Protein AF-A0A3A8ZEE6-F1 (afdb_monomer)

Structure (mmCIF, N/CA/C/O backbone):
data_AF-A0A3A8ZEE6-F1
#
_entry.id   AF-A0A3A8ZEE6-F1
#
loop_
_atom_site.group_PDB
_atom_site.id
_atom_site.type_symbol
_atom_site.label_atom_id
_atom_site.label_alt_id
_atom_site.label_comp_id
_atom_site.label_asym_id
_atom_site.label_entity_id
_atom_site.label_seq_id
_atom_site.pdbx_PDB_ins_code
_atom_site.Cartn_x
_atom_site.Cartn_y
_atom_site.Cartn_z
_atom_site.occupancy
_atom_site.B_iso_or_equiv
_atom_site.auth_seq_id
_atom_site.auth_comp_id
_atom_site.auth_asym_id
_atom_site.auth_atom_id
_atom_site.pdbx_PDB_model_num
ATOM 1 N N . MET A 1 1 ? 38.136 0.978 -35.886 1.00 65.25 1 MET A N 1
ATOM 2 C CA . MET A 1 1 ? 36.989 0.548 -35.063 1.00 65.25 1 MET A CA 1
ATOM 3 C C . MET A 1 1 ? 35.724 0.873 -35.843 1.00 65.25 1 MET A C 1
ATOM 5 O O . MET A 1 1 ? 35.667 1.961 -36.407 1.00 65.25 1 MET A O 1
ATOM 9 N N . SER A 1 2 ? 34.797 -0.072 -36.015 1.00 91.38 2 SER A N 1
ATOM 10 C CA . SER A 1 2 ? 33.509 0.211 -36.672 1.00 91.38 2 SER A CA 1
ATOM 11 C C . SER A 1 2 ? 32.562 0.897 -35.683 1.00 91.38 2 SER A C 1
ATOM 13 O O . SER A 1 2 ? 32.705 0.693 -34.482 1.00 91.38 2 SER A O 1
ATOM 15 N N . LEU A 1 3 ? 31.576 1.660 -36.175 1.00 93.69 3 LEU A N 1
ATOM 16 C CA . LEU A 1 3 ? 30.544 2.265 -35.313 1.00 93.69 3 LEU A CA 1
ATOM 17 C C . LEU A 1 3 ? 29.792 1.207 -34.497 1.00 93.69 3 LEU A C 1
ATOM 19 O O . LEU A 1 3 ? 29.508 1.424 -33.327 1.00 93.69 3 LEU A O 1
ATOM 23 N N . LYS A 1 4 ? 29.536 0.042 -35.105 1.00 95.00 4 LYS A N 1
ATOM 24 C CA . LYS A 1 4 ? 28.932 -1.108 -34.431 1.00 95.00 4 LYS A CA 1
ATOM 25 C C . LYS A 1 4 ? 29.758 -1.575 -33.231 1.00 95.00 4 LYS A C 1
ATOM 27 O O . LYS A 1 4 ? 29.198 -1.765 -32.161 1.00 95.00 4 LYS A O 1
ATOM 32 N N . GLN A 1 5 ? 31.070 -1.757 -33.405 1.00 95.75 5 GLN A N 1
ATOM 33 C CA . GLN A 1 5 ? 31.929 -2.209 -32.309 1.00 95.75 5 GLN A CA 1
ATOM 34 C C . GLN A 1 5 ? 32.055 -1.134 -31.226 1.00 95.75 5 GLN A C 1
ATOM 36 O O . GLN A 1 5 ? 31.921 -1.453 -30.057 1.00 95.75 5 GLN A O 1
ATOM 41 N N . GLU A 1 6 ? 32.225 0.135 -31.615 1.00 96.00 6 GLU A N 1
ATOM 42 C CA . GLU A 1 6 ? 32.295 1.257 -30.665 1.00 96.00 6 GLU A CA 1
ATOM 43 C C . GLU A 1 6 ? 31.001 1.366 -29.833 1.00 96.00 6 GLU A C 1
ATOM 45 O O . GLU A 1 6 ? 31.069 1.621 -28.638 1.00 96.00 6 GLU A O 1
ATOM 50 N N . CYS A 1 7 ? 29.830 1.105 -30.426 1.00 96.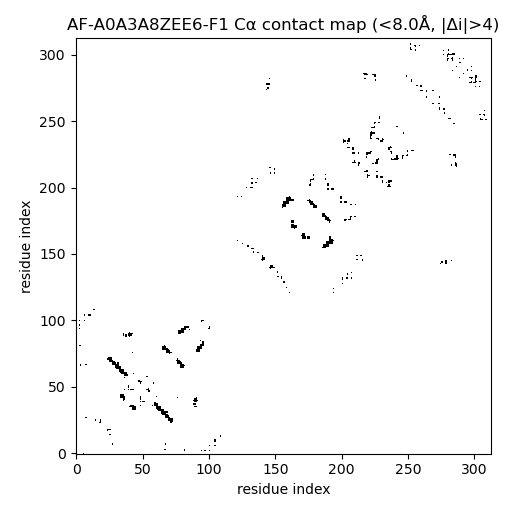56 7 CYS A N 1
ATOM 51 C CA . CYS A 1 7 ? 28.558 1.037 -29.699 1.00 96.56 7 CYS A CA 1
ATOM 52 C C . CYS A 1 7 ? 28.524 -0.097 -28.667 1.00 96.56 7 CYS A C 1
ATOM 54 O O . CYS A 1 7 ? 28.198 0.158 -27.513 1.00 96.56 7 CYS A O 1
ATOM 56 N N . ILE A 1 8 ? 28.904 -1.318 -29.061 1.00 95.75 8 ILE A N 1
ATOM 57 C CA . ILE A 1 8 ? 28.959 -2.474 -28.150 1.00 95.75 8 ILE A CA 1
ATOM 58 C C . ILE A 1 8 ? 29.932 -2.202 -26.997 1.00 95.75 8 ILE A C 1
ATOM 60 O O . ILE A 1 8 ? 29.608 -2.454 -25.840 1.00 95.75 8 ILE A O 1
ATOM 64 N N . ASP A 1 9 ? 31.107 -1.650 -27.305 1.00 95.50 9 ASP A N 1
ATOM 65 C CA . ASP A 1 9 ? 32.127 -1.336 -26.307 1.00 95.50 9 ASP A CA 1
ATOM 66 C C . ASP A 1 9 ? 31.605 -0.309 -25.287 1.00 95.50 9 ASP A C 1
ATOM 68 O O . ASP A 1 9 ? 31.826 -0.471 -24.089 1.00 95.50 9 ASP A O 1
ATOM 72 N N . ILE A 1 10 ? 30.880 0.725 -25.736 1.00 95.25 10 ILE A N 1
ATOM 73 C CA . ILE A 1 10 ? 30.299 1.740 -24.844 1.00 95.25 10 ILE A CA 1
ATOM 74 C C . ILE A 1 10 ? 29.159 1.163 -23.997 1.00 95.25 10 ILE A C 1
ATOM 76 O O . ILE A 1 10 ? 29.140 1.421 -22.795 1.00 95.25 10 ILE A O 1
ATOM 80 N N . ILE A 1 11 ? 28.247 0.375 -24.582 1.00 94.50 11 ILE A N 1
ATOM 81 C CA . ILE A 1 11 ? 27.172 -0.299 -23.833 1.00 94.50 11 ILE A CA 1
ATOM 82 C C . ILE A 1 11 ? 27.786 -1.138 -22.711 1.00 94.50 11 ILE A C 1
ATOM 84 O O . ILE A 1 11 ? 27.463 -0.924 -21.547 1.00 94.50 11 ILE A O 1
ATOM 88 N N . ASN A 1 12 ? 28.758 -1.994 -23.039 1.00 91.81 12 ASN A N 1
ATOM 89 C CA . ASN A 1 12 ? 29.440 -2.827 -22.051 1.00 91.81 12 ASN A CA 1
ATOM 90 C C . ASN A 1 12 ? 30.140 -1.988 -20.974 1.00 91.81 12 ASN A C 1
ATOM 92 O O . ASN A 1 12 ? 30.038 -2.300 -19.793 1.00 91.81 12 ASN A O 1
ATOM 96 N N . LEU A 1 13 ? 30.819 -0.896 -21.341 1.00 92.69 13 LEU A N 1
ATOM 97 C CA . LEU A 1 13 ? 31.452 -0.005 -20.362 1.00 92.69 13 LEU A CA 1
ATOM 98 C C . LEU A 1 13 ? 30.448 0.630 -19.388 1.00 92.69 13 LEU A C 1
ATOM 100 O O . LEU A 1 13 ? 30.810 0.899 -18.244 1.00 92.69 13 LEU A O 1
ATOM 104 N N . ILE A 1 14 ? 29.219 0.891 -19.836 1.00 90.69 14 ILE A N 1
ATOM 105 C CA . ILE A 1 14 ? 28.152 1.459 -19.007 1.00 90.69 14 ILE A CA 1
ATOM 106 C C . ILE A 1 14 ? 27.537 0.387 -18.102 1.00 90.69 14 ILE A C 1
ATOM 108 O O . ILE A 1 14 ? 27.304 0.658 -16.926 1.00 90.69 14 ILE A O 1
ATOM 112 N N . THR A 1 15 ? 27.282 -0.815 -18.623 1.00 88.38 15 THR A N 1
ATOM 113 C CA . THR A 1 15 ? 26.475 -1.831 -17.930 1.00 88.38 15 THR A CA 1
ATOM 114 C C . THR A 1 15 ? 27.286 -2.845 -17.131 1.00 88.38 15 THR A C 1
ATOM 116 O O . THR A 1 15 ? 26.775 -3.375 -16.154 1.00 88.38 15 THR A O 1
ATOM 119 N N . GLU A 1 16 ? 28.545 -3.125 -17.485 1.00 86.88 16 GLU A N 1
ATOM 120 C CA . GLU A 1 16 ? 29.389 -4.077 -16.736 1.00 86.88 16 GLU A CA 1
ATOM 121 C C . GLU A 1 16 ? 29.530 -3.730 -15.244 1.00 86.88 16 GLU A C 1
ATOM 123 O O . GLU A 1 16 ? 29.353 -4.622 -14.420 1.00 86.88 16 GLU A O 1
ATOM 128 N N . PRO A 1 17 ? 29.754 -2.462 -14.839 1.00 84.31 17 PRO A N 1
ATOM 129 C CA . PRO A 1 17 ? 29.801 -2.109 -13.418 1.00 84.31 17 PRO A CA 1
ATOM 130 C C . PRO A 1 17 ? 28.482 -2.338 -12.664 1.00 84.31 17 PRO A C 1
ATOM 132 O O . PRO A 1 17 ? 28.471 -2.286 -11.434 1.00 84.31 17 PRO A O 1
ATOM 135 N N . LEU A 1 18 ? 27.373 -2.520 -13.386 1.00 79.62 18 LEU A N 1
ATOM 136 C CA . LEU A 1 18 ? 26.041 -2.727 -12.824 1.00 79.62 18 LEU A CA 1
ATOM 137 C C . LEU A 1 18 ? 25.700 -4.209 -12.644 1.00 79.62 18 LEU A C 1
ATOM 139 O O . LEU A 1 18 ? 24.747 -4.496 -11.933 1.00 79.62 18 LEU A O 1
ATOM 143 N N . LYS A 1 19 ? 26.467 -5.131 -13.239 1.00 77.81 19 LYS A N 1
ATOM 144 C CA . LYS A 1 19 ? 26.303 -6.577 -13.050 1.00 77.81 19 LYS A CA 1
ATOM 145 C C . LYS A 1 19 ? 26.884 -6.971 -11.693 1.00 77.81 19 LYS A C 1
ATOM 147 O O . LYS A 1 19 ? 28.099 -7.111 -11.554 1.00 77.81 19 LYS A O 1
ATOM 152 N N . LYS A 1 20 ? 26.038 -7.084 -10.672 1.00 64.56 20 LYS A N 1
ATOM 153 C CA . LYS A 1 20 ? 26.434 -7.448 -9.306 1.00 64.56 20 LYS A CA 1
ATOM 154 C C . LYS A 1 20 ? 26.296 -8.945 -9.037 1.00 64.56 20 LYS A C 1
ATOM 156 O O . LYS A 1 20 ? 27.130 -9.461 -8.302 1.00 64.56 20 LYS A O 1
ATOM 161 N N . ASP A 1 21 ? 25.339 -9.627 -9.671 1.00 59.50 21 ASP A N 1
ATOM 162 C CA . ASP A 1 21 ? 25.102 -11.073 -9.525 1.00 59.50 21 ASP A CA 1
ATOM 163 C C . ASP A 1 21 ? 24.701 -11.750 -10.857 1.00 59.50 21 ASP A C 1
ATOM 165 O O . ASP A 1 21 ? 24.387 -11.082 -11.840 1.00 59.50 21 ASP A O 1
ATOM 169 N N . GLU A 1 22 ? 24.672 -13.094 -10.897 1.00 49.88 22 GLU A N 1
ATOM 170 C CA . GLU A 1 22 ? 24.264 -13.906 -12.073 1.00 49.88 22 GLU A CA 1
ATOM 171 C C . GLU A 1 22 ? 22.828 -13.621 -12.573 1.00 49.88 22 GLU A C 1
ATOM 173 O O . GLU A 1 22 ? 22.445 -14.092 -13.644 1.00 49.88 22 GLU A O 1
ATOM 178 N N . TYR A 1 23 ? 22.047 -12.850 -11.811 1.00 49.84 23 TYR A N 1
ATOM 179 C CA . TYR A 1 23 ? 20.667 -12.461 -12.106 1.00 49.84 23 TYR A CA 1
ATOM 180 C C . TYR A 1 23 ? 20.520 -11.019 -12.624 1.00 49.84 23 TYR A C 1
ATOM 182 O O . TYR A 1 23 ? 19.407 -10.625 -12.964 1.00 49.84 23 TYR A O 1
ATOM 190 N N . ASP A 1 24 ? 21.606 -10.238 -12.721 1.00 61.50 24 ASP A N 1
ATOM 191 C CA . ASP A 1 24 ? 21.584 -8.927 -13.386 1.00 61.50 24 ASP A CA 1
ATOM 192 C C . ASP A 1 24 ? 21.712 -9.126 -14.901 1.00 61.50 24 ASP A C 1
ATOM 194 O O . ASP A 1 24 ? 22.803 -9.165 -15.485 1.00 61.50 24 ASP A O 1
ATOM 198 N N . LEU A 1 25 ? 20.562 -9.316 -15.540 1.00 69.50 25 LEU A N 1
ATOM 199 C CA . LEU A 1 25 ? 20.462 -9.733 -16.931 1.00 69.50 25 LEU A CA 1
ATOM 200 C C . LEU A 1 25 ? 20.510 -8.515 -17.867 1.00 69.50 25 LEU A C 1
ATOM 202 O O . LEU A 1 25 ? 19.503 -8.077 -18.402 1.00 69.50 25 LEU A O 1
ATOM 206 N N . TYR A 1 26 ? 21.703 -7.963 -18.093 1.00 84.50 26 TYR A N 1
ATOM 207 C CA . TYR A 1 26 ? 21.936 -7.078 -19.240 1.00 84.50 26 TYR A CA 1
ATOM 208 C C . TYR A 1 26 ? 22.446 -7.897 -20.420 1.00 84.50 26 TYR A C 1
ATOM 210 O O . TYR A 1 26 ? 23.565 -8.425 -20.381 1.00 84.50 26 TYR A O 1
ATOM 218 N N . GLU A 1 27 ? 21.663 -7.961 -21.491 1.00 87.06 27 GLU A N 1
ATOM 219 C CA . GLU A 1 27 ? 22.005 -8.709 -22.692 1.00 87.06 27 GLU A CA 1
ATOM 220 C C . GLU A 1 27 ? 22.167 -7.794 -23.900 1.00 87.06 27 GLU A C 1
ATOM 222 O O . GLU A 1 27 ? 21.414 -6.848 -24.128 1.00 87.06 27 GLU A O 1
ATOM 227 N N . THR A 1 28 ? 23.200 -8.084 -24.690 1.00 91.38 28 THR A N 1
ATOM 228 C CA . THR A 1 28 ? 23.426 -7.447 -25.983 1.00 91.38 28 THR A CA 1
ATOM 229 C C . THR A 1 28 ? 23.496 -8.519 -27.057 1.00 91.38 28 THR A C 1
ATOM 231 O O . THR A 1 28 ? 24.464 -9.275 -27.145 1.00 91.38 28 THR A O 1
ATOM 234 N N . GLU A 1 29 ? 22.489 -8.551 -27.918 1.00 92.00 29 GLU A N 1
ATOM 235 C CA . GLU A 1 29 ? 22.463 -9.404 -29.096 1.00 92.00 29 GLU A CA 1
ATOM 236 C C . GLU A 1 29 ? 22.994 -8.653 -30.318 1.00 92.00 29 GLU A C 1
ATOM 238 O O . GLU A 1 29 ? 22.830 -7.440 -30.469 1.00 92.00 29 GLU A O 1
ATOM 243 N N . THR A 1 30 ? 23.620 -9.380 -31.245 1.00 94.62 30 THR A N 1
ATOM 244 C CA . THR A 1 30 ? 24.135 -8.784 -32.483 1.00 94.62 30 THR A CA 1
ATOM 245 C C . THR A 1 30 ? 23.578 -9.482 -33.711 1.00 94.62 30 THR A C 1
ATOM 247 O O . THR A 1 30 ? 23.496 -10.705 -33.764 1.00 94.62 30 THR A O 1
ATOM 250 N N . ASN A 1 31 ? 23.277 -8.700 -34.751 1.00 93.19 31 ASN A N 1
ATOM 251 C CA . ASN A 1 31 ? 22.706 -9.192 -36.011 1.00 93.19 31 ASN A CA 1
ATOM 252 C C . ASN A 1 31 ? 21.407 -10.004 -35.830 1.00 93.19 31 ASN A C 1
ATOM 254 O O . ASN A 1 31 ? 21.188 -10.968 -36.571 1.00 93.19 31 ASN A O 1
ATOM 258 N N . SER A 1 32 ? 20.574 -9.634 -34.861 1.00 92.19 32 SER A N 1
ATOM 259 C CA . SER A 1 32 ? 19.313 -10.309 -34.564 1.00 92.19 32 SER A CA 1
ATOM 260 C C . SER A 1 32 ? 18.164 -9.790 -35.437 1.00 92.19 32 SER A C 1
ATOM 262 O O . SER A 1 32 ? 18.268 -8.780 -36.146 1.00 92.19 32 SER A O 1
ATOM 264 N N . ILE A 1 33 ? 17.064 -10.540 -35.433 1.00 91.81 33 ILE A N 1
ATOM 265 C CA . ILE A 1 33 ? 15.781 -10.105 -35.983 1.00 91.81 33 ILE A CA 1
ATOM 266 C C . ILE A 1 33 ? 14.909 -9.746 -34.789 1.00 91.81 33 ILE A C 1
ATOM 268 O O . ILE A 1 33 ? 14.796 -10.544 -33.862 1.00 91.81 33 ILE A O 1
ATOM 272 N N . ARG A 1 34 ? 14.325 -8.552 -34.832 1.00 90.50 34 ARG A N 1
ATOM 273 C CA . ARG A 1 34 ? 13.405 -8.053 -33.821 1.00 90.50 34 ARG A CA 1
ATOM 274 C C . ARG A 1 34 ? 12.024 -7.846 -34.396 1.00 90.50 34 ARG A C 1
ATOM 276 O O . ARG A 1 34 ? 11.880 -7.458 -35.556 1.00 90.50 34 ARG A O 1
ATOM 283 N N . ASP A 1 35 ? 11.032 -8.085 -33.567 1.00 89.31 35 ASP A N 1
ATOM 284 C CA . ASP A 1 35 ? 9.633 -7.875 -33.870 1.00 89.31 35 ASP A CA 1
ATOM 285 C C . ASP A 1 35 ? 9.234 -6.527 -33.298 1.00 89.31 35 ASP A C 1
ATOM 287 O O . ASP A 1 35 ? 9.154 -6.369 -32.093 1.00 89.31 35 ASP A O 1
ATOM 291 N N . ILE A 1 36 ? 9.022 -5.534 -34.156 1.00 88.31 36 ILE A N 1
ATOM 292 C CA . ILE A 1 36 ? 8.685 -4.176 -33.727 1.00 88.31 36 ILE A CA 1
ATOM 293 C C . ILE A 1 36 ? 7.213 -3.906 -34.011 1.00 88.31 36 ILE A C 1
ATOM 295 O O . ILE A 1 36 ? 6.745 -4.132 -35.132 1.00 88.31 36 ILE A O 1
ATOM 299 N N . CYS A 1 37 ? 6.487 -3.391 -33.024 1.00 85.62 37 CYS A N 1
ATOM 300 C CA . CYS A 1 37 ? 5.132 -2.889 -33.209 1.00 85.62 37 CYS A CA 1
ATOM 301 C C . CYS A 1 37 ? 5.172 -1.559 -33.980 1.00 85.62 37 CYS A C 1
ATOM 303 O O . CYS A 1 37 ? 5.713 -0.568 -33.499 1.00 85.62 37 CYS A O 1
ATOM 305 N N . GLU A 1 38 ? 4.586 -1.484 -35.179 1.00 84.88 38 GLU A N 1
ATOM 306 C CA . GLU A 1 38 ? 4.608 -0.246 -35.978 1.00 84.88 38 GLU A CA 1
ATOM 307 C C . GLU A 1 38 ? 3.774 0.899 -35.365 1.00 84.88 38 GLU A C 1
ATOM 309 O O . GLU A 1 38 ? 4.007 2.072 -35.681 1.00 84.88 38 GLU A O 1
ATOM 314 N N . LEU A 1 39 ? 2.822 0.586 -34.478 1.00 83.56 39 LEU A N 1
ATOM 315 C CA . LEU A 1 39 ? 2.007 1.591 -33.791 1.00 83.56 39 LEU A CA 1
ATOM 316 C C . LEU A 1 39 ? 2.805 2.307 -32.699 1.00 83.56 39 LEU A C 1
ATOM 318 O O . LEU A 1 39 ? 2.984 3.530 -32.781 1.00 83.56 39 LEU A O 1
ATOM 322 N N . THR A 1 40 ? 3.292 1.545 -31.720 1.00 83.25 40 THR A N 1
ATOM 323 C CA . THR A 1 40 ? 3.975 2.057 -30.521 1.00 83.25 40 THR A CA 1
ATOM 324 C C . THR A 1 40 ? 5.469 2.268 -30.760 1.00 83.25 40 THR A C 1
ATOM 326 O O . THR A 1 40 ? 6.045 3.236 -30.273 1.00 83.25 40 THR A O 1
ATOM 329 N N . GLY A 1 41 ? 6.088 1.442 -31.605 1.00 85.25 41 GLY A N 1
ATOM 330 C CA . GLY A 1 41 ? 7.539 1.358 -31.751 1.00 85.25 41 GLY A CA 1
ATOM 331 C C . GLY A 1 41 ? 8.199 0.437 -30.727 1.00 85.25 41 GLY A C 1
ATOM 332 O O . GLY A 1 41 ? 9.420 0.369 -30.705 1.00 85.25 41 GLY A O 1
ATOM 333 N N . GLU A 1 42 ? 7.433 -0.258 -29.891 1.00 85.50 42 GLU A N 1
ATOM 334 C CA . GLU A 1 42 ? 7.984 -1.208 -28.924 1.00 85.50 42 GLU A CA 1
ATOM 335 C C . GLU A 1 42 ? 8.521 -2.462 -29.613 1.00 85.50 42 GLU A C 1
ATOM 337 O O . GLU A 1 42 ? 8.003 -2.897 -30.649 1.00 85.50 42 GLU A O 1
ATOM 342 N N . ASP A 1 43 ? 9.562 -3.039 -29.021 1.00 86.31 43 ASP A N 1
ATOM 343 C CA . ASP A 1 43 ? 10.077 -4.345 -29.399 1.00 86.31 43 ASP A CA 1
ATOM 344 C C . ASP A 1 43 ? 9.327 -5.431 -28.615 1.00 86.31 43 ASP A C 1
ATOM 346 O O . ASP A 1 43 ? 9.294 -5.455 -27.391 1.00 86.31 43 ASP A O 1
ATOM 350 N N . VAL A 1 44 ? 8.670 -6.305 -29.371 1.00 84.75 44 VAL A N 1
ATOM 351 C CA . VAL A 1 44 ? 7.777 -7.380 -28.923 1.00 84.75 44 VAL A CA 1
ATOM 352 C C . VAL A 1 44 ? 8.351 -8.751 -29.291 1.00 84.75 44 VAL A C 1
ATOM 354 O O . VAL A 1 44 ? 7.625 -9.716 -29.526 1.00 84.75 44 VAL A O 1
ATOM 357 N N . THR A 1 45 ? 9.678 -8.850 -29.425 1.00 84.19 45 THR A N 1
ATOM 358 C CA . THR A 1 45 ? 10.353 -10.110 -29.7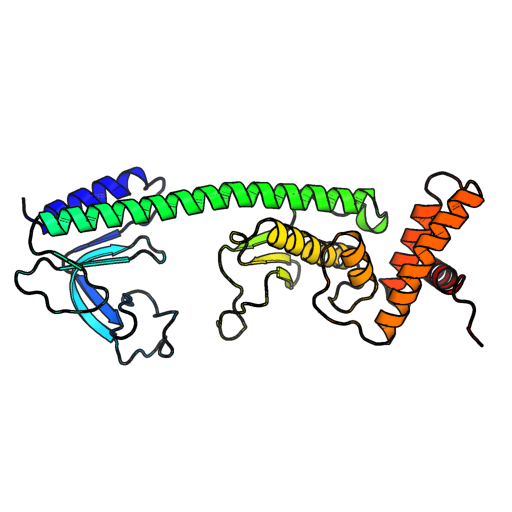88 1.00 84.19 45 THR A CA 1
ATOM 359 C C . THR A 1 45 ? 10.189 -11.175 -28.708 1.00 84.19 45 THR A C 1
ATOM 361 O O . THR A 1 45 ? 10.019 -12.352 -29.025 1.00 84.19 45 THR A O 1
ATOM 364 N N . TYR A 1 46 ? 10.235 -10.761 -27.440 1.00 76.62 46 TYR A N 1
ATOM 365 C CA . TYR A 1 46 ? 10.197 -11.651 -26.275 1.00 76.62 46 TYR A CA 1
ATOM 366 C C . TYR A 1 46 ? 9.034 -11.358 -25.319 1.00 76.62 46 TYR A C 1
ATOM 368 O O . TYR A 1 46 ? 8.996 -11.903 -24.219 1.00 76.62 46 TYR A O 1
ATOM 376 N N . GLY A 1 47 ? 8.088 -10.514 -25.728 1.00 71.12 47 GLY A N 1
ATOM 377 C CA . GLY A 1 47 ? 6.960 -10.097 -24.902 1.00 71.12 47 GLY A CA 1
ATOM 378 C C . GLY A 1 47 ? 5.859 -9.442 -25.725 1.00 71.12 47 GLY A C 1
ATOM 379 O O . GLY A 1 47 ? 5.962 -9.342 -26.948 1.00 71.12 47 GLY A O 1
ATOM 380 N N . ASP A 1 48 ? 4.812 -8.997 -25.039 1.00 68.62 48 ASP A N 1
ATOM 381 C CA . ASP A 1 48 ? 3.644 -8.374 -25.654 1.00 68.62 48 ASP A CA 1
ATOM 382 C C . ASP A 1 48 ? 3.716 -6.844 -25.587 1.00 68.62 48 ASP A C 1
ATOM 384 O O . ASP A 1 48 ? 4.390 -6.257 -24.743 1.00 68.62 48 ASP A O 1
ATOM 388 N N . CYS A 1 49 ? 2.987 -6.177 -26.481 1.00 69.50 49 CYS A N 1
ATOM 389 C CA . CYS A 1 49 ? 2.867 -4.721 -26.478 1.00 69.50 49 CYS A CA 1
ATOM 390 C C . CYS A 1 49 ? 1.820 -4.305 -25.434 1.00 69.50 49 CYS A C 1
ATOM 392 O O . CYS A 1 49 ? 0.629 -4.245 -25.750 1.00 69.50 49 CYS A O 1
ATOM 394 N N . PHE A 1 50 ? 2.246 -4.072 -24.189 1.00 61.00 50 PHE A N 1
ATOM 395 C CA . PHE A 1 50 ? 1.352 -3.893 -23.033 1.00 61.00 50 PHE A CA 1
ATOM 396 C C . PHE A 1 50 ? 0.378 -2.714 -23.163 1.00 61.00 50 PHE A C 1
ATOM 398 O O . PHE A 1 50 ? -0.722 -2.768 -22.614 1.00 61.00 50 PHE A O 1
ATOM 405 N N . GLU A 1 51 ? 0.739 -1.675 -23.919 1.00 61.41 51 GLU A N 1
ATOM 406 C CA . GLU A 1 51 ? -0.125 -0.512 -24.163 1.00 61.41 51 GLU A CA 1
ATOM 407 C C . GLU A 1 51 ? -0.952 -0.614 -25.459 1.00 61.41 51 GLU A C 1
ATOM 409 O O . GLU A 1 51 ? -1.709 0.298 -25.800 1.00 61.41 51 GLU A O 1
ATOM 414 N N . CYS A 1 52 ? -0.833 -1.713 -26.208 1.00 67.81 52 CYS A N 1
ATOM 415 C CA . CYS A 1 52 ? -1.519 -1.887 -27.482 1.00 67.81 52 CYS A CA 1
ATOM 416 C C . CYS A 1 52 ? -2.756 -2.777 -27.351 1.00 67.81 52 CYS A C 1
ATOM 418 O O . CYS A 1 52 ? -2.691 -3.909 -26.879 1.00 67.81 52 CYS A O 1
ATOM 420 N N . GLU A 1 53 ? -3.877 -2.303 -27.900 1.00 68.81 53 GLU A N 1
ATOM 421 C CA . GLU A 1 53 ? -5.156 -3.029 -27.941 1.00 68.81 53 GLU A CA 1
ATOM 422 C C . GLU A 1 53 ? -5.090 -4.395 -28.660 1.00 68.81 53 GLU A C 1
ATOM 424 O O . GLU A 1 53 ? -6.014 -5.196 -28.538 1.00 68.81 53 GLU A O 1
ATOM 429 N N . TYR A 1 54 ? -4.004 -4.675 -29.392 1.00 68.12 54 TYR A N 1
ATOM 430 C CA . TYR A 1 54 ? -3.807 -5.909 -30.156 1.00 68.12 54 TYR A CA 1
ATOM 431 C C . TYR A 1 54 ? -2.882 -6.944 -29.486 1.00 68.12 54 TYR A C 1
ATOM 433 O O . TYR A 1 54 ? -2.640 -7.975 -30.109 1.00 68.12 54 TYR A O 1
ATOM 441 N N . TYR A 1 55 ? -2.386 -6.679 -28.268 1.00 62.38 55 TYR A N 1
ATOM 442 C CA . TYR A 1 55 ? -1.652 -7.567 -27.340 1.00 62.38 55 TYR A CA 1
ATOM 443 C C . TYR A 1 55 ? -1.068 -8.862 -27.962 1.00 62.38 55 TYR A C 1
ATOM 445 O O . TYR A 1 55 ? 0.005 -8.815 -28.561 1.00 62.38 55 TYR A O 1
ATOM 453 N N . GLU A 1 56 ? -1.801 -9.983 -27.916 1.00 58.84 56 GLU A N 1
ATOM 454 C CA . GLU A 1 56 ? -1.354 -11.312 -28.382 1.00 58.84 56 GLU A CA 1
ATOM 455 C C . GLU A 1 56 ? -1.335 -11.492 -29.914 1.00 58.84 56 GLU A C 1
ATOM 457 O O . GLU A 1 56 ? -0.679 -12.397 -30.438 1.00 58.84 56 GLU A O 1
ATOM 462 N N . HIS A 1 57 ? -2.104 -10.703 -30.668 1.00 66.19 57 HIS A N 1
ATOM 463 C CA . HIS A 1 57 ? -2.323 -10.868 -32.114 1.00 66.19 57 HIS A CA 1
ATOM 464 C C . HIS A 1 57 ? -2.078 -9.556 -32.862 1.00 66.19 57 HIS A C 1
ATOM 466 O O . HIS A 1 57 ? -2.887 -9.148 -33.695 1.00 66.19 57 HIS A O 1
ATOM 472 N N . CYS A 1 58 ? -0.956 -8.891 -32.570 1.00 67.81 58 CYS A N 1
ATOM 473 C CA . CYS A 1 58 ? -0.622 -7.601 -33.166 1.00 67.81 58 CYS A CA 1
ATOM 474 C C . CYS A 1 58 ? -0.472 -7.696 -34.699 1.00 67.81 58 CYS A C 1
ATOM 476 O O . CYS A 1 58 ? 0.539 -8.217 -35.187 1.00 67.81 58 CYS A O 1
ATOM 478 N N . PRO A 1 59 ? -1.415 -7.147 -35.499 1.00 76.25 59 PRO A N 1
ATOM 479 C CA . PRO A 1 59 ? -1.301 -7.169 -36.958 1.00 76.25 59 PRO A CA 1
ATOM 480 C C . PRO A 1 59 ? -0.259 -6.160 -37.470 1.00 76.25 59 PRO A C 1
ATOM 482 O O . PRO A 1 59 ? 0.089 -6.175 -38.648 1.00 76.25 59 PRO A O 1
ATOM 485 N N . TYR A 1 60 ? 0.240 -5.291 -36.586 1.00 81.62 60 TYR A N 1
ATOM 486 C CA . TYR A 1 60 ? 1.236 -4.253 -36.857 1.00 81.62 60 TYR A CA 1
ATOM 487 C C . TYR A 1 60 ? 2.664 -4.691 -36.514 1.00 81.62 60 TYR A C 1
ATOM 489 O O . TYR A 1 60 ? 3.572 -3.862 -36.462 1.00 81.62 60 TYR A O 1
ATOM 497 N N . LYS A 1 61 ? 2.874 -5.982 -36.244 1.00 84.50 61 LYS A N 1
ATOM 498 C CA . LYS A 1 61 ? 4.192 -6.546 -35.969 1.00 84.50 61 LYS A CA 1
ATOM 499 C C . LYS A 1 61 ? 5.028 -6.607 -37.244 1.00 84.50 61 LYS A C 1
ATOM 501 O O . LYS A 1 61 ? 4.616 -7.170 -38.259 1.00 84.50 61 LYS A O 1
ATOM 506 N N . LYS A 1 62 ? 6.250 -6.084 -37.165 1.00 87.50 62 LYS A N 1
ATOM 507 C CA . LYS A 1 62 ? 7.206 -6.069 -38.269 1.00 87.50 62 LYS A CA 1
ATOM 508 C C . LYS A 1 62 ? 8.536 -6.671 -37.867 1.00 87.50 62 LYS A C 1
ATOM 510 O O . LYS A 1 62 ? 9.181 -6.208 -36.935 1.00 87.50 62 LYS A O 1
ATOM 515 N N . HIS A 1 63 ? 8.986 -7.634 -38.660 1.00 89.88 63 HIS A N 1
ATOM 516 C CA . HIS A 1 63 ? 10.311 -8.223 -38.531 1.00 89.88 63 HIS A CA 1
ATOM 517 C C . HIS A 1 63 ? 11.371 -7.261 -39.080 1.00 89.88 63 HIS A C 1
ATOM 519 O O . HIS A 1 63 ? 11.432 -6.993 -40.284 1.00 89.88 63 HIS A O 1
ATOM 525 N N . VAL A 1 64 ? 12.220 -6.741 -38.202 1.00 89.88 64 VAL A N 1
ATOM 526 C CA . VAL A 1 64 ? 13.300 -5.812 -38.529 1.00 89.88 64 VAL A CA 1
ATOM 527 C C . VAL A 1 64 ? 14.632 -6.455 -38.180 1.00 89.88 64 VAL A C 1
ATOM 529 O O . VAL A 1 64 ? 14.859 -6.896 -37.060 1.00 89.88 64 VAL A O 1
ATOM 532 N N . LYS A 1 65 ? 15.554 -6.488 -39.143 1.00 91.75 65 LYS A N 1
ATOM 533 C CA . LYS A 1 65 ? 16.937 -6.870 -38.860 1.00 91.75 65 LYS A CA 1
ATOM 534 C C . LYS A 1 65 ? 17.653 -5.707 -38.180 1.00 91.75 65 LYS A C 1
ATOM 536 O O . LYS A 1 65 ? 17.709 -4.616 -38.751 1.00 91.75 65 LYS A O 1
ATOM 541 N N . VAL A 1 66 ? 18.234 -5.966 -37.015 1.00 93.06 66 VAL A N 1
ATOM 542 C CA . VAL A 1 66 ? 18.986 -4.982 -36.231 1.00 93.06 66 VAL A CA 1
ATOM 543 C C . VAL A 1 66 ? 20.439 -5.419 -36.095 1.00 93.06 66 VAL A C 1
ATOM 545 O O . VAL A 1 66 ? 20.767 -6.606 -36.120 1.00 93.06 66 VAL A O 1
ATOM 548 N N . ASP A 1 67 ? 21.349 -4.454 -36.018 1.00 95.19 67 ASP A N 1
ATOM 549 C CA . ASP A 1 67 ? 22.779 -4.742 -35.939 1.00 95.19 67 ASP A CA 1
ATOM 550 C C . ASP A 1 67 ? 23.221 -5.035 -34.507 1.00 95.19 67 ASP A C 1
ATOM 552 O O . ASP A 1 67 ? 24.076 -5.907 -34.306 1.00 95.19 67 ASP A O 1
ATOM 556 N N . VAL A 1 68 ? 22.649 -4.303 -33.551 1.00 95.94 68 VAL A N 1
ATOM 557 C CA . VAL A 1 68 ? 22.844 -4.444 -32.105 1.00 95.94 68 VAL A CA 1
ATOM 558 C C . VAL A 1 68 ? 21.487 -4.248 -31.443 1.00 95.94 68 VAL A C 1
ATOM 560 O O . VAL A 1 68 ? 20.772 -3.309 -31.787 1.00 95.94 68 VAL A O 1
ATOM 563 N N . SER A 1 69 ? 21.143 -5.121 -30.509 1.00 93.94 69 SER A N 1
ATOM 564 C CA . SER A 1 69 ? 19.971 -4.986 -29.655 1.00 93.94 69 SER A CA 1
ATOM 565 C C . SER A 1 69 ? 20.405 -5.153 -28.211 1.00 93.94 69 SER A C 1
ATOM 567 O O . SER A 1 69 ? 21.200 -6.040 -27.917 1.00 93.94 69 SER A O 1
ATOM 569 N N . PHE A 1 70 ? 19.907 -4.286 -27.346 1.00 92.50 70 PHE A N 1
ATOM 570 C CA . PHE A 1 70 ? 20.163 -4.287 -25.920 1.00 92.50 70 PHE A CA 1
ATOM 571 C C . PHE A 1 70 ? 18.844 -4.451 -25.166 1.00 92.50 70 PHE A C 1
ATOM 573 O O . PHE A 1 70 ? 17.850 -3.820 -25.535 1.00 92.50 70 PHE A O 1
ATOM 580 N N . TRP A 1 71 ? 18.867 -5.253 -24.105 1.00 87.06 71 TRP A N 1
ATOM 581 C CA . TRP A 1 71 ? 17.752 -5.437 -23.183 1.00 87.06 71 TRP A CA 1
ATOM 582 C C . TRP A 1 71 ? 18.269 -5.712 -21.769 1.00 87.06 71 TRP A C 1
ATOM 584 O O . TRP A 1 71 ? 19.270 -6.406 -21.594 1.00 87.06 71 TRP A O 1
ATOM 594 N N . ASP A 1 72 ? 17.583 -5.170 -20.770 1.00 81.19 72 ASP A N 1
ATOM 595 C CA . ASP A 1 72 ? 17.849 -5.356 -19.342 1.00 81.19 72 ASP A CA 1
ATOM 596 C C . ASP A 1 72 ? 16.895 -6.355 -18.655 1.00 81.19 72 ASP A C 1
ATOM 598 O O . ASP A 1 72 ? 16.827 -6.398 -17.429 1.00 81.19 72 ASP A O 1
ATOM 602 N N . TYR A 1 73 ? 16.126 -7.125 -19.434 1.00 75.38 73 TYR A N 1
ATOM 603 C CA . TYR A 1 73 ? 15.084 -8.041 -18.949 1.00 75.38 73 TYR A CA 1
ATOM 604 C C . TYR A 1 73 ? 13.919 -7.350 -18.215 1.00 75.38 73 TYR A C 1
ATOM 606 O O . TYR A 1 73 ? 13.082 -8.025 -17.615 1.00 75.38 73 TYR A O 1
ATOM 614 N N . SER A 1 74 ? 13.821 -6.022 -18.329 1.00 71.75 74 SER A N 1
ATOM 615 C CA . SER A 1 74 ? 12.691 -5.205 -17.893 1.00 71.75 74 SER A CA 1
ATOM 616 C C . SER A 1 74 ? 12.127 -4.411 -19.087 1.00 71.75 74 SER A C 1
ATOM 618 O O . SER A 1 74 ? 12.103 -4.917 -20.215 1.00 71.75 74 SER A O 1
ATOM 620 N N . ASP A 1 75 ? 11.675 -3.181 -18.861 1.00 72.69 75 ASP A N 1
ATOM 621 C CA . ASP A 1 75 ? 11.086 -2.294 -19.861 1.00 72.69 75 ASP A CA 1
ATOM 622 C C . ASP A 1 75 ? 12.137 -1.524 -20.684 1.00 72.69 75 ASP A C 1
ATOM 624 O O . ASP A 1 75 ? 11.795 -0.818 -21.639 1.00 72.69 75 ASP A O 1
ATOM 628 N N . PHE A 1 76 ? 13.434 -1.634 -20.360 1.00 82.00 76 PHE A N 1
ATOM 629 C CA . PHE A 1 76 ? 14.468 -0.854 -21.035 1.00 82.00 76 PHE A CA 1
ATOM 630 C C . PHE A 1 76 ? 15.132 -1.624 -22.186 1.00 82.00 76 PHE A C 1
ATOM 632 O O . PHE A 1 76 ? 16.064 -2.416 -22.026 1.00 82.00 76 PHE A O 1
ATOM 639 N N . GLN A 1 77 ? 14.666 -1.329 -23.402 1.00 87.62 77 GLN A N 1
ATOM 640 C CA . GLN A 1 77 ? 15.150 -1.939 -24.641 1.00 87.62 77 GLN A CA 1
ATOM 641 C C . GLN A 1 77 ? 15.655 -0.901 -25.642 1.00 87.62 77 GLN A C 1
ATOM 643 O O . GLN A 1 77 ? 15.146 0.224 -25.745 1.00 87.62 77 GLN A O 1
ATOM 648 N N . ARG A 1 78 ? 16.673 -1.287 -26.418 1.00 91.94 78 ARG A N 1
ATOM 649 C CA . ARG A 1 78 ? 17.231 -0.460 -27.492 1.00 91.94 78 ARG A CA 1
ATOM 650 C C . ARG A 1 78 ? 17.664 -1.284 -28.688 1.00 91.94 78 ARG A C 1
ATOM 652 O O . ARG A 1 78 ? 18.389 -2.264 -28.564 1.00 91.94 78 ARG A O 1
ATOM 659 N N . ASN A 1 79 ? 17.288 -0.818 -29.873 1.00 93.75 79 ASN A N 1
ATOM 660 C CA . ASN A 1 79 ? 17.586 -1.483 -31.133 1.00 93.75 79 ASN A CA 1
ATOM 661 C C . ASN A 1 79 ? 18.301 -0.541 -32.095 1.00 93.75 79 ASN A C 1
ATOM 663 O O . ASN A 1 79 ? 17.783 0.521 -32.434 1.00 93.75 79 ASN A O 1
ATOM 667 N N . TYR A 1 80 ? 19.476 -0.947 -32.573 1.00 94.94 80 TYR A N 1
ATOM 668 C CA . TYR A 1 80 ? 20.374 -0.108 -33.359 1.00 94.94 80 TYR A CA 1
ATOM 669 C C . TYR A 1 80 ? 20.614 -0.664 -34.762 1.00 94.94 80 TYR A C 1
ATOM 671 O O . TYR A 1 80 ? 20.843 -1.862 -34.953 1.00 94.94 80 TYR A O 1
ATOM 679 N N . VAL A 1 81 ? 20.639 0.230 -35.753 1.00 94.50 81 VAL A N 1
ATOM 680 C CA . VAL A 1 81 ? 21.015 -0.080 -37.142 1.00 94.50 81 VAL A CA 1
ATOM 681 C C . VAL A 1 81 ? 22.058 0.922 -37.639 1.00 94.50 81 VAL A C 1
ATOM 683 O O . VAL A 1 81 ? 21.838 2.132 -37.617 1.00 94.50 81 VAL A O 1
ATOM 686 N N . PHE A 1 82 ? 23.182 0.426 -38.155 1.00 92.75 82 PHE A N 1
ATOM 687 C CA . PHE A 1 82 ? 24.306 1.228 -38.640 1.00 92.75 82 PHE A CA 1
ATOM 688 C C . PHE A 1 82 ? 24.311 1.307 -40.175 1.00 92.75 82 PHE A C 1
ATOM 690 O O . PHE A 1 82 ? 25.124 0.667 -40.847 1.00 92.75 82 PHE A O 1
ATOM 697 N N . ALA A 1 83 ? 23.403 2.097 -40.764 1.00 82.50 83 ALA A N 1
ATOM 698 C CA . ALA A 1 83 ? 23.177 2.118 -42.215 1.00 82.50 83 ALA A CA 1
ATOM 699 C C . ALA A 1 83 ? 23.191 3.524 -42.833 1.00 82.50 83 ALA A C 1
ATOM 701 O O . ALA A 1 83 ? 22.448 4.402 -42.433 1.00 82.50 83 ALA A O 1
ATOM 702 N N . LYS A 1 84 ? 23.924 3.730 -43.939 1.00 70.62 84 LYS A N 1
ATOM 703 C CA . LYS A 1 84 ? 24.043 5.049 -44.611 1.00 70.62 84 LYS A CA 1
ATOM 704 C C . LYS A 1 84 ? 22.717 5.693 -45.060 1.00 70.62 84 LYS A C 1
ATOM 706 O O . LYS A 1 84 ? 22.699 6.897 -45.310 1.00 70.62 84 LYS A O 1
ATOM 711 N N . LYS A 1 85 ? 21.642 4.916 -45.215 1.00 72.62 85 LYS A N 1
ATOM 712 C CA . LYS A 1 85 ? 20.285 5.405 -45.495 1.00 72.62 85 LYS A CA 1
ATOM 713 C C . LYS A 1 85 ? 19.327 4.772 -44.480 1.00 72.62 85 LYS A C 1
ATOM 715 O O . LYS A 1 85 ? 19.133 3.560 -44.561 1.00 72.62 85 LYS A O 1
ATOM 720 N N . PRO A 1 86 ? 18.750 5.545 -43.549 1.00 65.75 86 PRO A N 1
ATOM 721 C CA . PRO A 1 86 ? 17.808 5.000 -42.585 1.00 65.75 86 PRO A CA 1
ATOM 722 C C . PRO A 1 86 ? 16.491 4.639 -43.284 1.00 65.75 86 PRO A C 1
ATOM 724 O O . PRO A 1 86 ? 15.943 5.440 -44.042 1.00 65.75 86 PRO A O 1
ATOM 727 N N . SER A 1 87 ? 15.971 3.441 -43.031 1.00 65.75 87 SER A N 1
ATOM 728 C CA . SER A 1 87 ? 14.526 3.200 -43.111 1.00 65.75 87 SER A CA 1
ATOM 729 C C . SER A 1 87 ? 13.915 3.792 -41.846 1.00 65.75 87 SER A C 1
ATOM 731 O O . SER A 1 87 ? 14.455 3.546 -40.788 1.00 65.75 87 SER A O 1
ATOM 733 N N . VAL A 1 88 ? 12.845 4.579 -41.883 1.00 69.38 88 VAL A N 1
ATOM 734 C CA . VAL A 1 88 ? 12.298 5.143 -40.634 1.00 69.38 88 VAL A CA 1
ATOM 735 C C . VAL A 1 88 ? 11.313 4.143 -40.035 1.00 69.38 88 VAL A C 1
ATOM 737 O O . VAL A 1 88 ? 10.136 4.158 -40.377 1.00 69.38 88 VAL A O 1
ATOM 740 N N . ASN A 1 89 ? 11.808 3.247 -39.183 1.00 77.81 89 ASN A N 1
ATOM 741 C CA . ASN A 1 89 ? 10.966 2.430 -38.311 1.00 77.81 89 ASN A CA 1
ATOM 742 C C . ASN A 1 89 ? 10.977 3.058 -36.911 1.00 77.81 89 ASN A C 1
ATOM 744 O O . ASN A 1 89 ? 12.050 3.390 -36.405 1.00 77.81 89 ASN A O 1
ATOM 748 N N . LYS A 1 90 ? 9.800 3.228 -36.293 1.00 82.31 90 LYS A N 1
ATOM 749 C CA . LYS A 1 90 ? 9.708 3.580 -34.866 1.00 82.31 90 LYS A CA 1
ATOM 750 C C . LYS A 1 90 ? 10.414 2.501 -34.031 1.00 82.31 90 LYS A C 1
ATOM 752 O O . LYS A 1 90 ? 10.485 1.362 -34.479 1.00 82.31 90 LYS A O 1
ATOM 757 N N . GLY A 1 91 ? 10.973 2.867 -32.879 1.00 83.69 91 GLY A N 1
ATOM 758 C CA . GLY A 1 91 ? 11.689 1.923 -32.006 1.00 83.69 91 GLY A CA 1
ATOM 759 C C . GLY A 1 91 ? 13.112 1.557 -32.426 1.00 83.69 91 GLY A C 1
ATOM 760 O O . GLY A 1 91 ? 13.815 0.886 -31.675 1.00 83.69 91 GLY A O 1
ATOM 761 N N . ILE A 1 92 ? 13.559 1.981 -33.615 1.00 90.25 92 ILE A N 1
ATOM 762 C CA . ILE A 1 92 ? 14.901 1.684 -34.127 1.00 90.25 92 ILE A CA 1
ATOM 763 C C . ILE A 1 92 ? 15.743 2.959 -34.201 1.00 90.25 92 ILE A C 1
ATOM 765 O O . ILE A 1 92 ? 15.383 3.941 -34.855 1.00 90.25 92 ILE A O 1
ATOM 769 N N . HIS A 1 93 ? 16.922 2.906 -33.594 1.00 91.81 93 HIS A N 1
ATOM 770 C CA . HIS A 1 93 ? 17.906 3.977 -33.568 1.00 91.81 93 HIS A CA 1
ATOM 771 C C . HIS A 1 93 ? 18.898 3.799 -34.727 1.00 91.81 93 HIS A C 1
ATOM 773 O O . HIS A 1 93 ? 19.733 2.890 -34.744 1.00 91.81 93 HIS A O 1
ATOM 779 N N . TYR A 1 94 ? 18.810 4.674 -35.730 1.00 92.50 94 TYR A N 1
ATOM 780 C CA . TYR A 1 94 ? 19.682 4.632 -36.907 1.00 92.50 94 TYR A CA 1
ATOM 781 C C . TYR A 1 94 ? 20.932 5.496 -36.713 1.00 92.50 94 TYR A C 1
ATOM 783 O O . TYR A 1 94 ? 20.841 6.721 -36.606 1.00 92.50 94 TYR A O 1
ATOM 791 N N . ILE A 1 95 ? 22.107 4.864 -36.725 1.00 93.19 95 ILE A N 1
ATOM 792 C CA . ILE A 1 95 ? 23.394 5.502 -36.425 1.00 93.19 95 ILE A CA 1
ATOM 793 C C . ILE A 1 95 ? 24.31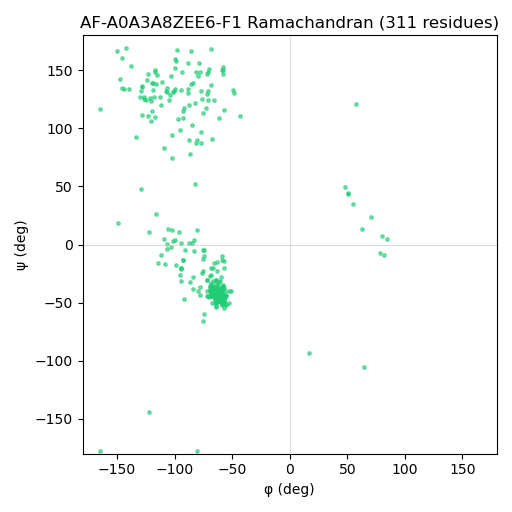0 5.464 -37.652 1.00 93.19 95 ILE A C 1
ATOM 795 O O . ILE A 1 95 ? 24.859 4.429 -38.025 1.00 93.19 95 ILE A O 1
ATOM 799 N N . ASN A 1 96 ? 24.546 6.624 -38.265 1.00 92.62 96 ASN A N 1
ATOM 800 C CA . ASN A 1 96 ? 25.256 6.707 -39.550 1.00 92.62 96 ASN A CA 1
ATOM 801 C C . ASN A 1 96 ? 26.661 7.289 -39.410 1.00 92.62 96 ASN A C 1
ATOM 803 O O . ASN A 1 96 ? 27.483 7.188 -40.323 1.00 92.62 96 ASN A O 1
ATOM 807 N N . ASN A 1 97 ? 26.929 7.950 -38.289 1.00 93.00 97 ASN A N 1
ATOM 808 C CA . ASN A 1 97 ? 28.203 8.576 -37.997 1.00 93.00 97 ASN A CA 1
ATOM 809 C C . ASN A 1 97 ? 28.471 8.587 -36.490 1.00 93.00 97 ASN A C 1
ATOM 811 O O . ASN A 1 97 ? 27.585 8.366 -35.668 1.00 93.00 97 ASN A O 1
ATOM 815 N N . ARG A 1 98 ? 29.721 8.888 -36.141 1.00 94.44 98 ARG A N 1
ATOM 816 C CA . ARG A 1 98 ? 30.190 8.883 -34.757 1.00 94.44 98 ARG A CA 1
ATOM 817 C C . ARG A 1 98 ? 29.508 9.931 -33.878 1.00 94.44 98 ARG A C 1
ATOM 819 O O . ARG A 1 98 ? 29.348 9.692 -32.693 1.00 94.44 98 ARG A O 1
ATOM 826 N N . LYS A 1 99 ? 29.096 11.073 -34.436 1.00 94.94 99 LYS A N 1
ATOM 827 C CA . LYS A 1 99 ? 28.390 12.103 -33.663 1.00 94.94 99 LYS A CA 1
ATOM 828 C C . LYS A 1 99 ? 27.045 11.566 -33.166 1.00 94.94 99 LYS A C 1
ATOM 830 O O . LYS A 1 99 ? 26.789 11.623 -31.977 1.00 94.94 99 LYS A O 1
ATOM 835 N N . GLN A 1 100 ? 26.260 10.959 -34.059 1.00 94.38 100 GLN A N 1
ATOM 836 C CA . GLN A 1 100 ? 24.992 10.318 -33.694 1.00 94.38 100 GLN A CA 1
ATOM 837 C C . GLN A 1 100 ? 25.184 9.202 -32.665 1.00 94.38 100 GLN A C 1
ATOM 839 O O . GLN A 1 100 ? 24.387 9.097 -31.745 1.00 94.38 100 GLN A O 1
ATOM 844 N N . LEU A 1 101 ? 26.251 8.404 -32.803 1.00 95.62 101 LEU A N 1
ATOM 845 C CA . LEU A 1 101 ? 26.580 7.378 -31.815 1.00 95.62 101 LEU A CA 1
ATOM 846 C C . LEU A 1 101 ? 26.811 7.991 -30.429 1.00 95.62 101 LEU A C 1
ATOM 848 O O . LEU A 1 101 ? 26.253 7.511 -29.456 1.00 95.62 101 LEU A O 1
ATOM 852 N N . MET A 1 102 ? 27.622 9.045 -30.336 1.00 96.62 102 MET A N 1
ATOM 853 C CA . MET A 1 102 ? 27.942 9.666 -29.048 1.00 96.62 102 MET A CA 1
ATOM 854 C C . MET A 1 102 ? 26.728 10.350 -28.415 1.00 96.62 102 MET A C 1
ATOM 856 O O . MET A 1 102 ? 26.538 10.229 -27.208 1.00 96.62 102 MET A O 1
ATOM 860 N N . ASP A 1 103 ? 25.899 11.020 -29.219 1.00 96.19 103 ASP A N 1
ATOM 861 C CA . ASP A 1 103 ? 24.658 11.642 -28.748 1.00 96.19 103 ASP A CA 1
ATOM 862 C C . ASP A 1 103 ? 23.694 10.572 -28.187 1.00 96.19 103 ASP A C 1
ATOM 864 O O . ASP A 1 103 ? 23.180 10.718 -27.079 1.00 96.19 103 ASP A O 1
ATOM 868 N N . GLU A 1 104 ? 23.519 9.456 -28.904 1.00 95.38 104 GLU A N 1
ATOM 869 C CA . GLU A 1 104 ? 22.687 8.323 -28.476 1.00 95.38 104 GLU A CA 1
ATOM 870 C C . GLU A 1 104 ? 23.237 7.640 -27.219 1.00 95.38 104 GLU A C 1
ATOM 872 O O . GLU A 1 104 ? 22.500 7.426 -26.266 1.00 95.38 104 GLU A O 1
ATOM 877 N N . MET A 1 105 ? 24.536 7.336 -27.169 1.00 95.69 105 MET A N 1
ATOM 878 C CA . MET A 1 105 ? 25.143 6.685 -26.003 1.00 95.69 105 MET A CA 1
ATOM 879 C C . MET A 1 105 ? 25.131 7.583 -24.761 1.00 95.69 105 MET A C 1
ATOM 881 O O . MET A 1 105 ? 25.007 7.088 -23.642 1.00 95.69 105 MET A O 1
ATOM 885 N N . SER A 1 106 ? 25.224 8.904 -24.938 1.00 94.75 106 SER A N 1
ATOM 886 C CA . SER A 1 106 ? 25.046 9.866 -23.848 1.00 94.75 106 SER A CA 1
ATOM 887 C C . SER A 1 106 ? 23.627 9.806 -23.277 1.00 94.75 106 SER A C 1
ATOM 889 O O . SER A 1 106 ? 23.459 9.867 -22.060 1.00 94.75 106 SER A O 1
ATOM 891 N N . GLN A 1 107 ? 22.614 9.695 -24.138 1.00 94.12 107 GLN A N 1
ATOM 892 C CA . GLN A 1 107 ? 21.221 9.565 -23.718 1.00 94.12 107 GLN A CA 1
ATOM 893 C C . GLN A 1 107 ? 20.949 8.193 -23.080 1.00 94.12 107 GLN A C 1
ATOM 895 O O . GLN A 1 107 ? 20.389 8.138 -21.990 1.00 94.12 107 GLN A O 1
ATOM 900 N N . PHE A 1 108 ? 21.440 7.109 -23.687 1.00 92.88 108 PHE A N 1
ATOM 901 C CA . PHE A 1 108 ? 21.389 5.751 -23.137 1.00 92.88 108 PHE A CA 1
ATOM 902 C C . PHE A 1 108 ? 21.962 5.689 -21.718 1.00 92.88 108 PHE A C 1
ATOM 904 O O . PHE A 1 108 ? 21.303 5.210 -20.800 1.00 92.88 108 PHE A O 1
ATOM 911 N N . LYS A 1 109 ? 23.170 6.239 -21.519 1.00 92.44 109 LYS A N 1
ATOM 912 C CA . LYS A 1 109 ? 23.808 6.301 -20.200 1.00 92.44 109 LYS A CA 1
ATOM 913 C C . LYS A 1 109 ? 22.921 7.021 -19.186 1.00 92.44 109 LYS A C 1
ATOM 915 O O . LYS A 1 109 ? 22.747 6.534 -18.075 1.00 92.44 109 LYS A O 1
ATOM 920 N N . LYS A 1 110 ? 22.388 8.182 -19.572 1.00 91.75 110 LYS A N 1
ATOM 921 C CA . LYS A 1 110 ? 21.537 8.994 -18.704 1.00 91.75 110 LYS A CA 1
ATOM 922 C C . LYS A 1 110 ? 20.289 8.225 -18.265 1.00 91.75 110 LYS A C 1
ATOM 924 O O . LYS A 1 110 ? 19.944 8.293 -17.095 1.00 91.75 110 LYS A O 1
ATOM 929 N N . GLU A 1 111 ? 19.636 7.502 -19.171 1.00 89.88 111 GLU A N 1
ATOM 930 C CA . GLU A 1 111 ? 18.434 6.719 -18.852 1.00 89.88 111 GLU A CA 1
ATOM 931 C C . GLU A 1 111 ? 18.742 5.526 -17.936 1.00 89.88 111 GLU A C 1
ATOM 933 O O . GLU A 1 111 ? 18.039 5.328 -16.949 1.00 89.88 111 GLU A O 1
ATOM 938 N N . ILE A 1 112 ? 19.845 4.805 -18.179 1.00 87.25 112 ILE A N 1
ATOM 939 C CA . ILE A 1 112 ? 20.325 3.742 -17.276 1.00 87.25 112 ILE A CA 1
ATOM 940 C C . ILE A 1 112 ? 20.621 4.292 -15.872 1.00 87.25 112 ILE A C 1
ATOM 942 O O . ILE A 1 112 ? 20.246 3.687 -14.869 1.00 87.25 112 ILE A O 1
ATOM 946 N N . GLU A 1 113 ? 21.294 5.443 -15.780 1.00 86.56 113 GLU A N 1
ATOM 947 C CA . GLU A 1 113 ? 21.585 6.083 -14.493 1.00 86.56 113 GLU A CA 1
ATOM 948 C C . GLU A 1 113 ? 20.300 6.517 -13.778 1.00 86.56 113 GLU A C 1
ATOM 950 O O . GLU A 1 113 ? 20.165 6.246 -12.589 1.00 86.56 113 GLU A O 1
ATOM 955 N N . GLN A 1 114 ? 19.338 7.102 -14.499 1.00 85.12 114 GLN A N 1
ATOM 956 C CA . GLN A 1 114 ? 18.033 7.484 -13.951 1.00 85.12 114 GLN A CA 1
ATOM 957 C C . GLN A 1 114 ? 17.251 6.284 -13.413 1.00 85.12 114 GLN A C 1
ATOM 959 O O . GLN A 1 114 ? 16.704 6.367 -12.318 1.00 85.12 114 GLN A O 1
ATOM 964 N N . TYR A 1 115 ? 17.220 5.174 -14.151 1.00 80.88 115 TYR A N 1
ATOM 965 C CA . TYR A 1 115 ? 16.563 3.944 -13.713 1.00 80.88 115 TYR A CA 1
ATOM 966 C C . TYR A 1 115 ? 17.205 3.407 -12.430 1.00 80.88 115 TYR A C 1
ATOM 968 O O . TYR A 1 115 ? 16.531 3.170 -11.433 1.00 80.88 115 TYR A O 1
ATOM 976 N N . LYS A 1 116 ? 18.536 3.308 -12.399 1.00 81.12 116 LYS A N 1
ATOM 977 C CA . LYS A 1 116 ? 19.278 2.873 -11.209 1.00 81.12 116 LYS A CA 1
ATOM 978 C C . LYS A 1 116 ? 19.019 3.781 -9.998 1.00 81.12 116 LYS A C 1
ATOM 980 O O . LYS A 1 116 ? 18.822 3.276 -8.894 1.00 81.12 116 LYS A O 1
ATOM 985 N N . ASP A 1 117 ? 19.031 5.097 -10.194 1.00 85.81 117 ASP A N 1
ATOM 986 C CA . ASP A 1 117 ? 18.779 6.061 -9.120 1.00 85.81 117 ASP A CA 1
ATOM 987 C C . ASP A 1 117 ? 17.324 5.960 -8.617 1.00 85.81 117 ASP A C 1
ATOM 989 O O . ASP A 1 117 ? 17.099 6.006 -7.410 1.00 85.81 117 ASP A O 1
ATOM 993 N N . TYR A 1 118 ? 16.355 5.709 -9.506 1.00 84.94 118 TYR A N 1
ATOM 994 C CA . TYR A 1 118 ? 14.954 5.461 -9.144 1.00 84.94 118 TYR A CA 1
ATOM 995 C C . TYR A 1 118 ? 14.780 4.219 -8.255 1.00 84.94 118 TYR A C 1
ATOM 997 O O . TYR A 1 118 ? 14.088 4.287 -7.242 1.00 84.94 118 TYR A O 1
ATOM 1005 N N . TYR A 1 119 ? 15.433 3.094 -8.574 1.00 81.62 119 TYR A N 1
ATOM 1006 C CA . TYR A 1 119 ? 15.367 1.891 -7.728 1.00 81.62 119 TYR A CA 1
ATOM 1007 C C . TYR A 1 119 ? 16.068 2.074 -6.381 1.00 81.62 119 TYR A C 1
ATOM 1009 O O . TYR A 1 119 ? 15.621 1.516 -5.378 1.00 81.62 119 TYR A O 1
ATOM 1017 N N . ALA A 1 120 ? 17.149 2.857 -6.338 1.00 85.06 120 ALA A N 1
ATOM 1018 C CA . ALA A 1 120 ? 17.786 3.223 -5.078 1.00 85.06 120 ALA A CA 1
ATOM 1019 C C . ALA A 1 120 ? 16.834 4.060 -4.206 1.00 85.06 120 ALA A C 1
ATOM 1021 O O . ALA A 1 120 ? 16.631 3.727 -3.041 1.00 85.06 120 ALA A O 1
ATOM 1022 N N . GLU A 1 121 ? 16.184 5.072 -4.791 1.00 90.25 121 GLU A N 1
ATOM 1023 C CA . GLU A 1 121 ? 15.166 5.881 -4.111 1.00 90.25 121 GLU A CA 1
ATOM 1024 C C . GLU A 1 121 ? 13.981 5.024 -3.640 1.00 90.25 121 GLU A C 1
ATOM 1026 O O . GLU A 1 121 ? 13.505 5.184 -2.517 1.00 90.25 121 GLU A O 1
ATOM 1031 N N . PHE A 1 122 ? 13.519 4.078 -4.465 1.00 89.62 122 PHE A N 1
ATOM 1032 C CA . PHE A 1 122 ? 12.466 3.141 -4.079 1.00 89.62 122 PHE A CA 1
ATOM 1033 C C . PHE A 1 122 ? 12.882 2.280 -2.885 1.00 89.62 122 PHE A C 1
ATOM 1035 O O . PHE A 1 122 ? 12.083 2.102 -1.972 1.00 89.62 122 PHE A O 1
ATOM 1042 N N . GLY A 1 123 ? 14.123 1.787 -2.842 1.00 88.00 123 GLY A N 1
ATOM 1043 C CA . GLY A 1 123 ? 14.635 1.016 -1.705 1.00 88.00 123 GLY A CA 1
ATOM 1044 C C . GLY A 1 123 ? 14.678 1.813 -0.394 1.00 88.00 123 GLY A C 1
ATOM 1045 O O . GLY A 1 123 ? 14.324 1.283 0.664 1.00 88.00 123 GLY A O 1
ATOM 1046 N N . GLU A 1 124 ? 15.064 3.090 -0.461 1.00 91.81 124 GLU A N 1
ATOM 1047 C CA . GLU A 1 124 ? 15.021 4.008 0.686 1.00 91.81 124 GLU A CA 1
ATOM 1048 C C . GLU A 1 124 ? 13.572 4.239 1.141 1.00 91.81 124 GLU A C 1
ATOM 1050 O O . GLU A 1 124 ? 13.225 3.926 2.282 1.00 91.81 124 GLU A O 1
ATOM 1055 N N . LYS A 1 125 ? 12.688 4.649 0.222 1.00 93.69 125 LYS A N 1
ATOM 1056 C CA . LYS A 1 125 ? 11.260 4.868 0.507 1.00 93.69 125 LYS A CA 1
ATOM 1057 C C . LYS A 1 125 ? 10.555 3.616 1.024 1.00 93.69 125 LYS A C 1
ATOM 1059 O O . LYS A 1 125 ? 9.703 3.720 1.899 1.00 93.69 125 LYS A O 1
ATOM 1064 N N . TYR A 1 126 ? 10.897 2.432 0.518 1.00 93.81 126 TYR A N 1
ATOM 1065 C CA . TYR A 1 126 ? 10.348 1.163 0.998 1.00 93.81 126 TYR A CA 1
ATOM 1066 C C . TYR A 1 126 ? 10.627 0.985 2.492 1.00 93.81 126 TYR A C 1
ATOM 1068 O O . TYR A 1 126 ? 9.734 0.614 3.257 1.00 93.81 126 TYR A O 1
ATOM 1076 N N . SER A 1 127 ? 11.866 1.258 2.906 1.00 93.56 127 SER A N 1
ATOM 1077 C CA . SER A 1 127 ? 12.285 1.148 4.303 1.00 93.56 127 SER A CA 1
ATOM 1078 C C . SER A 1 127 ? 11.552 2.170 5.172 1.00 93.56 127 SER A C 1
ATOM 1080 O O . SER A 1 127 ? 10.967 1.786 6.184 1.00 93.56 127 SER A O 1
ATOM 1082 N N . ASP A 1 128 ? 11.478 3.425 4.720 1.00 96.19 128 ASP A N 1
ATOM 1083 C CA . ASP A 1 128 ? 10.764 4.504 5.413 1.00 96.19 128 ASP A CA 1
ATOM 1084 C C . ASP A 1 128 ? 9.266 4.196 5.575 1.00 96.19 128 ASP A C 1
ATOM 1086 O O . ASP A 1 128 ? 8.682 4.399 6.640 1.00 96.19 128 ASP A O 1
ATOM 1090 N N . PHE A 1 129 ? 8.617 3.676 4.529 1.00 97.44 129 PHE A N 1
ATOM 1091 C CA . PHE A 1 129 ? 7.204 3.310 4.582 1.00 97.44 129 PHE A CA 1
ATOM 1092 C C . PHE A 1 129 ? 6.942 2.107 5.485 1.00 97.44 129 PHE A C 1
ATOM 1094 O O . PHE A 1 129 ? 5.917 2.074 6.166 1.00 97.44 129 PHE A O 1
ATOM 1101 N N . MET A 1 130 ? 7.847 1.127 5.515 1.00 96.69 130 MET A N 1
ATOM 1102 C CA . MET A 1 130 ? 7.733 -0.014 6.420 1.00 96.69 130 MET A CA 1
ATOM 1103 C C . MET A 1 130 ? 7.947 0.402 7.883 1.00 96.69 130 MET A C 1
ATOM 1105 O O . MET A 1 130 ? 7.222 -0.064 8.762 1.00 96.69 130 MET A O 1
ATOM 1109 N N . GLU A 1 131 ? 8.892 1.306 8.153 1.00 97.06 131 GLU A N 1
ATOM 1110 C CA . GLU A 1 131 ? 9.088 1.886 9.487 1.00 97.06 131 GLU A CA 1
ATOM 1111 C C . GLU A 1 131 ? 7.854 2.679 9.923 1.00 97.06 131 GLU A C 1
ATOM 1113 O O . GLU A 1 131 ? 7.301 2.420 10.991 1.00 97.06 131 GLU A O 1
ATOM 1118 N N . TYR A 1 132 ? 7.330 3.540 9.050 1.00 98.00 132 TYR A N 1
ATOM 1119 C CA . TYR A 1 132 ? 6.085 4.265 9.294 1.00 98.00 132 TYR A CA 1
ATOM 1120 C C . TYR A 1 132 ? 4.901 3.328 9.590 1.00 98.00 132 TYR A C 1
ATOM 1122 O O . TYR A 1 132 ? 4.130 3.552 10.526 1.00 98.00 132 TYR A O 1
ATOM 1130 N N . ALA A 1 133 ? 4.753 2.257 8.805 1.00 98.12 133 ALA A N 1
ATOM 1131 C CA . ALA A 1 133 ? 3.728 1.239 9.006 1.00 98.12 133 ALA A CA 1
ATOM 1132 C C . ALA A 1 133 ? 3.857 0.568 10.383 1.00 98.12 133 ALA A C 1
ATOM 1134 O O . ALA A 1 133 ? 2.853 0.364 11.070 1.00 98.12 133 ALA A O 1
ATOM 1135 N N . LYS A 1 134 ? 5.092 0.270 10.806 1.00 97.88 134 LYS A N 1
ATOM 1136 C CA . LYS A 1 134 ? 5.389 -0.283 12.130 1.00 97.88 134 LYS A CA 1
ATOM 1137 C C . LYS A 1 134 ? 5.015 0.693 13.241 1.00 97.88 134 LYS A C 1
ATOM 1139 O O . LYS A 1 134 ? 4.294 0.299 14.152 1.00 97.88 134 LYS A O 1
ATOM 1144 N N . GLU A 1 135 ? 5.450 1.948 13.157 1.00 97.94 135 GLU A N 1
ATOM 1145 C CA . GLU A 1 135 ? 5.124 2.987 14.144 1.00 97.94 135 GLU A CA 1
ATOM 1146 C C . GLU A 1 135 ? 3.611 3.177 14.291 1.00 97.94 135 GLU A C 1
ATOM 1148 O O . GLU A 1 135 ? 3.086 3.242 15.404 1.00 97.94 135 GLU A O 1
ATOM 1153 N N . PHE A 1 136 ? 2.889 3.223 13.168 1.00 98.31 136 PHE A N 1
ATOM 1154 C CA . PHE A 1 136 ? 1.435 3.320 13.181 1.00 98.31 136 PHE A CA 1
ATOM 1155 C C . PHE A 1 136 ? 0.783 2.083 13.810 1.00 98.31 136 PHE A C 1
ATOM 1157 O O . PHE A 1 136 ? -0.116 2.217 14.639 1.00 98.31 136 PHE A O 1
ATOM 1164 N N . GLY A 1 137 ? 1.258 0.884 13.465 1.00 97.75 137 GLY A N 1
ATOM 1165 C CA . GLY A 1 137 ? 0.787 -0.359 14.065 1.00 97.75 137 GLY A CA 1
ATOM 1166 C C . GLY A 1 137 ? 1.021 -0.415 15.578 1.00 97.75 137 GLY A C 1
ATOM 1167 O O . GLY A 1 137 ? 0.110 -0.785 16.313 1.00 97.75 137 GLY A O 1
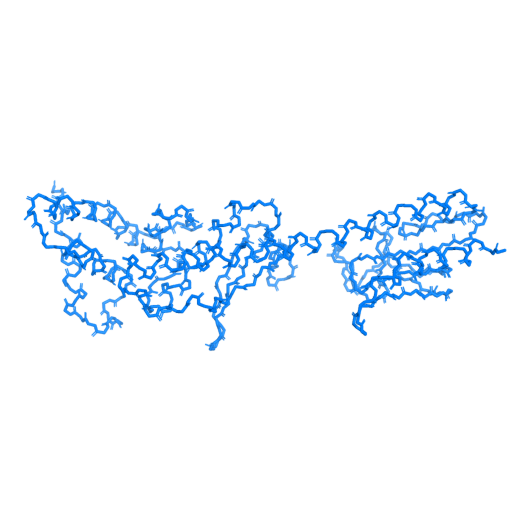ATOM 1168 N N . GLU A 1 138 ? 2.193 -0.000 16.069 1.00 97.94 138 GLU A N 1
ATOM 1169 C CA . GLU A 1 138 ? 2.472 0.065 17.513 1.00 97.94 138 GLU A CA 1
ATOM 1170 C C . GLU A 1 138 ? 1.552 1.056 18.217 1.00 97.94 138 GLU A C 1
ATOM 1172 O O . GLU A 1 138 ? 0.975 0.734 19.255 1.00 97.94 138 GLU A O 1
ATOM 1177 N N . LYS A 1 139 ? 1.319 2.223 17.607 1.00 97.75 139 LYS A N 1
ATOM 1178 C CA . LYS A 1 139 ? 0.360 3.195 18.131 1.00 97.75 139 LYS A CA 1
ATOM 1179 C C . LYS A 1 139 ? -1.029 2.574 18.312 1.00 97.75 139 LYS A C 1
ATOM 1181 O O . LYS A 1 139 ? -1.654 2.786 19.346 1.00 97.75 139 LYS A O 1
ATOM 1186 N N . LEU A 1 140 ? -1.511 1.792 17.341 1.00 97.56 140 LEU A N 1
ATOM 1187 C CA . LEU A 1 140 ? -2.802 1.102 17.451 1.00 97.56 140 LEU A CA 1
ATOM 1188 C C . LEU A 1 140 ? -2.818 0.078 18.596 1.00 97.56 140 LEU A C 1
ATOM 1190 O O . LEU A 1 140 ? -3.814 -0.004 19.316 1.00 97.56 140 LEU A O 1
ATOM 1194 N N . ARG A 1 141 ? -1.729 -0.677 18.783 1.00 96.12 141 ARG A N 1
ATOM 1195 C CA . ARG A 1 141 ? -1.595 -1.672 19.862 1.00 96.12 141 ARG A CA 1
ATOM 1196 C C . ARG A 1 141 ? -1.599 -1.044 21.247 1.00 96.12 141 ARG A C 1
ATOM 1198 O O . ARG A 1 141 ? -2.224 -1.579 22.156 1.00 96.12 141 ARG A O 1
ATOM 1205 N N . GLU A 1 142 ? -0.885 0.065 21.405 1.00 94.94 142 GLU A N 1
ATOM 1206 C CA . GLU A 1 142 ? -0.827 0.807 22.665 1.00 94.94 142 GLU A CA 1
ATOM 1207 C C . GLU A 1 142 ? -2.160 1.490 22.974 1.00 94.94 142 GLU A C 1
ATOM 1209 O O . GLU A 1 142 ? -2.559 1.594 24.136 1.00 94.94 142 GLU A O 1
ATOM 1214 N N . GLU A 1 143 ? -2.852 1.966 21.936 1.00 95.62 143 GLU A N 1
ATOM 1215 C CA . GLU A 1 143 ? -4.080 2.722 22.107 1.00 95.62 143 GLU A CA 1
ATOM 1216 C C . GLU A 1 143 ? -5.290 1.826 22.383 1.00 95.62 143 GLU A C 1
ATOM 1218 O O . GLU A 1 143 ? -6.089 2.200 23.238 1.00 95.62 143 GLU A O 1
ATOM 1223 N N . TYR A 1 144 ? -5.433 0.665 21.732 1.00 96.62 144 TYR A N 1
ATOM 1224 C CA . TYR A 1 144 ? -6.619 -0.195 21.852 1.00 96.62 144 TYR A CA 1
ATOM 1225 C C . TYR A 1 144 ? -6.294 -1.602 22.352 1.00 96.62 144 TYR A C 1
ATOM 1227 O O . TYR A 1 144 ? -5.545 -2.354 21.730 1.00 96.62 144 TYR A O 1
ATOM 1235 N N . SER A 1 145 ? -6.972 -2.019 23.423 1.00 93.62 145 SER A N 1
ATOM 1236 C CA . SER A 1 145 ? -6.774 -3.342 24.036 1.00 93.62 145 SER A CA 1
ATOM 1237 C C . SER A 1 145 ? -7.078 -4.510 23.093 1.00 93.62 145 SER A C 1
ATOM 1239 O O . SER A 1 145 ? -6.422 -5.547 23.152 1.00 93.62 145 SER A O 1
ATOM 1241 N N . PHE A 1 146 ? -8.023 -4.349 22.166 1.00 92.94 146 PHE A N 1
ATOM 1242 C CA . PHE A 1 146 ? -8.353 -5.381 21.178 1.00 92.94 146 PHE A CA 1
ATOM 1243 C C . PHE A 1 146 ? -7.310 -5.525 20.055 1.00 92.94 146 PHE A C 1
ATOM 1245 O O . PHE A 1 146 ? -7.415 -6.455 19.256 1.00 92.94 146 PHE A O 1
ATOM 1252 N N . PHE A 1 147 ? -6.281 -4.670 20.019 1.00 96.00 147 PHE A N 1
ATOM 1253 C CA . PHE A 1 147 ? -5.119 -4.808 19.138 1.00 96.00 147 PHE A CA 1
ATOM 1254 C C . PHE A 1 147 ? -3.842 -5.248 19.867 1.00 96.00 147 PHE A C 1
ATOM 1256 O O . PHE A 1 147 ? -2.847 -5.515 19.206 1.00 96.00 147 PHE A O 1
ATOM 1263 N N . GLU A 1 148 ? -3.841 -5.394 21.196 1.00 92.62 148 GLU A N 1
ATOM 1264 C CA . GLU A 1 148 ? -2.631 -5.642 22.008 1.00 92.62 148 GLU A CA 1
ATOM 1265 C C . GLU A 1 148 ? -1.760 -6.810 21.488 1.00 92.62 148 GLU A C 1
ATOM 1267 O O . GLU A 1 148 ? -0.526 -6.723 21.432 1.00 92.62 148 GLU A O 1
ATOM 1272 N N . ASN A 1 149 ? -2.415 -7.887 21.038 1.00 89.44 149 ASN A N 1
ATOM 1273 C CA . ASN A 1 149 ? -1.775 -9.121 20.568 1.00 89.44 149 ASN A CA 1
ATOM 1274 C C . ASN A 1 149 ? -1.332 -9.092 19.094 1.00 89.44 149 ASN A C 1
ATOM 1276 O O . ASN A 1 149 ? -0.825 -10.096 18.590 1.00 89.44 149 ASN A O 1
ATOM 1280 N N . MET A 1 150 ? -1.527 -7.978 18.389 1.00 91.19 150 MET A N 1
ATOM 1281 C CA . MET A 1 150 ? -1.104 -7.836 16.999 1.00 91.19 150 MET A CA 1
ATOM 1282 C C . MET A 1 150 ? 0.421 -7.802 16.898 1.00 91.19 150 MET A C 1
ATOM 1284 O O . MET A 1 150 ? 1.089 -7.137 17.683 1.00 91.19 150 MET A O 1
ATOM 1288 N N . SER A 1 151 ? 0.989 -8.507 15.918 1.00 89.12 151 SER A N 1
ATOM 1289 C CA . SER A 1 151 ? 2.417 -8.387 15.615 1.00 89.12 151 SER A CA 1
ATOM 1290 C C . SER A 1 151 ? 2.653 -7.265 14.606 1.00 89.12 151 SER A C 1
ATOM 1292 O O . SER A 1 151 ? 2.019 -7.211 13.555 1.00 89.12 151 SER A O 1
ATOM 1294 N N . THR A 1 152 ? 3.596 -6.398 14.940 1.00 91.25 152 THR A N 1
ATOM 1295 C CA . THR A 1 152 ? 4.087 -5.238 14.173 1.00 91.25 152 THR A CA 1
ATOM 1296 C C . THR A 1 152 ? 5.519 -5.438 13.684 1.00 91.25 152 THR A C 1
ATOM 1298 O O . THR A 1 152 ? 6.022 -4.649 12.890 1.00 91.25 152 THR A O 1
ATOM 1301 N N . ASP A 1 153 ? 6.193 -6.496 14.142 1.00 88.00 153 ASP A N 1
ATOM 1302 C CA . ASP A 1 153 ? 7.550 -6.829 13.708 1.00 88.00 153 ASP A CA 1
ATOM 1303 C C . ASP A 1 153 ? 7.584 -7.356 12.274 1.00 88.00 153 ASP A C 1
ATOM 1305 O O . ASP A 1 153 ? 8.574 -7.163 11.572 1.00 88.00 153 ASP A O 1
ATOM 1309 N N . ILE A 1 154 ? 6.509 -8.020 11.842 1.00 86.06 154 ILE A N 1
ATOM 1310 C CA . ILE A 1 154 ? 6.362 -8.544 10.485 1.00 86.06 154 ILE A CA 1
ATOM 1311 C C . ILE A 1 154 ? 4.971 -8.162 9.978 1.00 86.06 154 ILE A C 1
ATOM 1313 O O . ILE A 1 154 ? 3.993 -8.875 10.205 1.00 86.06 154 ILE A O 1
ATOM 1317 N N . LEU A 1 155 ? 4.890 -7.021 9.294 1.00 93.81 155 LEU A N 1
ATOM 1318 C CA . LEU A 1 155 ? 3.677 -6.580 8.610 1.00 93.81 155 LEU A CA 1
ATOM 1319 C C . LEU A 1 155 ? 3.653 -7.148 7.183 1.00 93.81 155 LEU A C 1
ATOM 1321 O O . LEU A 1 155 ? 4.663 -7.062 6.481 1.00 93.81 155 LEU A O 1
ATOM 1325 N N . PRO A 1 156 ? 2.526 -7.714 6.715 1.00 94.38 156 PRO A N 1
ATOM 1326 C CA . PRO A 1 156 ? 2.458 -8.357 5.408 1.00 94.38 156 PRO A CA 1
ATOM 1327 C C . PRO A 1 156 ? 2.239 -7.337 4.276 1.00 94.38 156 PRO A C 1
ATOM 1329 O O . PRO A 1 156 ? 1.296 -7.472 3.500 1.00 94.38 156 PRO A O 1
ATOM 1332 N N . ILE A 1 157 ? 3.066 -6.291 4.200 1.00 95.62 157 ILE A N 1
ATOM 1333 C CA . ILE A 1 157 ? 2.921 -5.197 3.228 1.00 95.62 157 ILE A CA 1
ATOM 1334 C C . ILE A 1 157 ? 3.872 -5.396 2.048 1.00 95.62 157 ILE A C 1
ATOM 1336 O O . ILE A 1 157 ? 5.060 -5.649 2.235 1.00 95.62 157 ILE A O 1
ATOM 1340 N N . VAL A 1 158 ? 3.344 -5.225 0.838 1.00 93.62 158 VAL A N 1
ATOM 1341 C CA . VAL A 1 158 ? 4.101 -5.159 -0.414 1.00 93.62 158 VAL A CA 1
ATOM 1342 C C . VAL A 1 158 ? 3.836 -3.809 -1.077 1.00 93.62 158 VAL A C 1
ATOM 1344 O O . VAL A 1 158 ? 2.686 -3.449 -1.345 1.00 93.62 158 VAL A O 1
ATOM 1347 N N . PHE A 1 159 ? 4.910 -3.071 -1.346 1.00 94.19 159 PHE A N 1
ATOM 1348 C CA . PHE A 1 159 ? 4.871 -1.796 -2.056 1.00 94.19 159 PHE A CA 1
ATOM 1349 C C . PHE A 1 159 ? 5.124 -2.009 -3.545 1.00 94.19 159 PHE A C 1
ATOM 1351 O O . PHE A 1 159 ? 6.067 -2.703 -3.924 1.00 94.19 159 PHE A O 1
ATOM 1358 N N . HIS A 1 160 ? 4.293 -1.391 -4.379 1.00 91.50 160 HIS A N 1
ATOM 1359 C CA . HIS A 1 160 ? 4.382 -1.466 -5.833 1.00 91.50 160 HIS A CA 1
ATOM 1360 C C . HIS A 1 160 ? 4.620 -0.071 -6.406 1.00 91.50 160 HIS A C 1
ATOM 1362 O O . HIS A 1 160 ? 3.922 0.885 -6.056 1.00 91.50 160 HIS A O 1
ATOM 1368 N N . THR A 1 161 ? 5.581 0.035 -7.319 1.00 88.25 161 THR A N 1
ATOM 1369 C CA . THR A 1 161 ? 5.854 1.261 -8.083 1.00 88.25 161 THR A CA 1
ATOM 1370 C C . THR A 1 161 ? 4.742 1.566 -9.084 1.00 88.25 161 THR A C 1
ATOM 1372 O O . THR A 1 161 ? 4.474 2.732 -9.368 1.00 88.25 161 THR A O 1
ATOM 1375 N N . ASP A 1 162 ? 4.042 0.529 -9.545 1.00 83.81 162 ASP A N 1
ATOM 1376 C CA . ASP A 1 162 ? 2.983 0.617 -10.545 1.00 83.81 162 ASP A CA 1
ATOM 1377 C C . ASP A 1 162 ? 1.573 0.639 -9.953 1.00 83.81 162 ASP A C 1
ATOM 1379 O O . ASP A 1 162 ? 1.327 0.339 -8.780 1.00 83.81 162 ASP A O 1
ATOM 1383 N N . PHE A 1 163 ? 0.618 0.989 -10.813 1.00 84.69 163 PHE A N 1
ATOM 1384 C CA . PHE A 1 163 ? -0.808 0.932 -10.522 1.00 84.69 163 PHE A CA 1
ATOM 1385 C C . PHE A 1 163 ? -1.320 -0.507 -10.417 1.00 84.69 163 PHE A C 1
ATOM 1387 O O . PHE A 1 163 ? -0.871 -1.409 -11.127 1.00 84.69 163 PHE A O 1
ATOM 1394 N N . ALA A 1 164 ? -2.360 -0.694 -9.605 1.00 86.06 164 ALA A N 1
ATOM 1395 C CA . ALA A 1 164 ? -3.095 -1.948 -9.563 1.00 86.06 164 ALA A CA 1
ATOM 1396 C C . ALA A 1 164 ? -3.671 -2.308 -10.943 1.00 86.06 164 ALA A C 1
ATOM 1398 O O . ALA A 1 164 ? -4.115 -1.439 -11.701 1.00 86.06 164 ALA A O 1
ATOM 1399 N N . LYS A 1 165 ? -3.731 -3.607 -11.237 1.00 82.19 165 LYS A N 1
ATOM 1400 C CA . LYS A 1 165 ? -4.434 -4.154 -12.402 1.00 82.19 165 LYS A CA 1
ATOM 1401 C C . LYS A 1 165 ? -5.763 -4.775 -11.969 1.00 82.19 165 LYS A C 1
ATOM 1403 O O . LYS A 1 165 ? -5.869 -5.311 -10.863 1.00 82.19 165 LYS A O 1
ATOM 1408 N N . ASP A 1 166 ? -6.787 -4.660 -12.805 1.00 80.75 166 ASP A N 1
ATOM 1409 C CA . ASP A 1 166 ? -8.060 -5.354 -12.609 1.00 80.75 166 ASP A CA 1
ATOM 1410 C C . ASP A 1 166 ? -7.994 -6.820 -13.082 1.00 80.75 166 ASP A C 1
ATOM 1412 O O . ASP A 1 166 ? -6.947 -7.315 -13.501 1.00 80.75 166 ASP A O 1
ATOM 1416 N N . SER A 1 167 ? -9.118 -7.538 -12.998 1.00 78.25 167 SER A N 1
ATOM 1417 C CA . SER A 1 167 ? -9.205 -8.949 -13.399 1.00 78.25 167 SER A CA 1
ATOM 1418 C C . SER A 1 167 ? -8.996 -9.197 -14.897 1.00 78.25 167 SER A C 1
ATOM 1420 O O . SER A 1 167 ? -8.783 -10.340 -15.287 1.00 78.25 167 SER A O 1
ATOM 1422 N N . GLU A 1 168 ? -9.079 -8.157 -15.729 1.00 78.50 168 GLU A N 1
ATOM 1423 C CA . GLU A 1 168 ? -8.817 -8.208 -17.172 1.00 78.50 168 GLU A CA 1
ATOM 1424 C C . GLU A 1 168 ? -7.402 -7.704 -17.514 1.00 78.50 168 GLU A C 1
ATOM 1426 O O . GLU A 1 168 ? -7.053 -7.603 -18.688 1.00 78.50 168 GLU A O 1
ATOM 1431 N N . GLY A 1 169 ? -6.587 -7.367 -16.507 1.00 74.38 169 GLY A N 1
ATOM 1432 C CA . GLY A 1 169 ? -5.239 -6.829 -16.688 1.00 74.38 169 GLY A CA 1
ATOM 1433 C C . GLY A 1 169 ? -5.196 -5.333 -17.015 1.00 74.38 169 GLY A C 1
ATOM 1434 O O . GLY A 1 169 ? -4.117 -4.802 -17.288 1.00 74.38 169 GLY A O 1
ATOM 1435 N N . LYS A 1 170 ? -6.327 -4.617 -16.969 1.00 79.19 170 LYS A N 1
ATOM 1436 C CA . LYS A 1 170 ? -6.364 -3.171 -17.230 1.00 79.19 170 LYS A CA 1
ATOM 1437 C C . LYS A 1 170 ? -5.951 -2.386 -15.995 1.00 79.19 170 LYS A C 1
ATOM 1439 O O . LYS A 1 170 ? -6.195 -2.784 -14.857 1.00 79.19 170 LYS A O 1
ATOM 1444 N N . THR A 1 171 ? -5.324 -1.237 -16.224 1.00 80.06 171 THR A N 1
ATOM 1445 C CA . THR A 1 171 ? -4.884 -0.343 -15.150 1.00 80.06 171 THR A CA 1
ATOM 1446 C C . THR A 1 171 ? -6.078 0.235 -14.387 1.00 80.06 171 THR A C 1
ATOM 1448 O O . THR A 1 171 ? -6.938 0.895 -14.968 1.00 80.06 171 THR A O 1
ATOM 1451 N N . ASN A 1 172 ? -6.094 0.039 -13.069 1.00 80.88 172 ASN A N 1
ATOM 1452 C CA . ASN A 1 172 ? -7.061 0.634 -12.158 1.00 80.88 172 ASN A CA 1
ATOM 1453 C C . ASN A 1 172 ? -6.4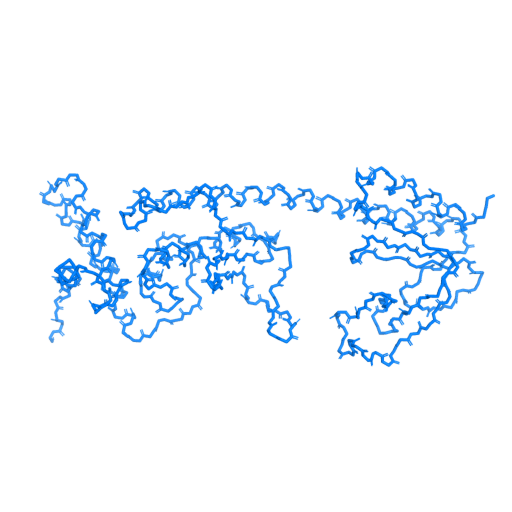29 1.823 -11.422 1.00 80.88 172 ASN A C 1
ATOM 1455 O O . ASN A 1 172 ? -5.806 1.671 -10.372 1.00 80.88 172 ASN A O 1
ATOM 1459 N N . TYR A 1 173 ? -6.631 3.021 -11.967 1.00 78.75 173 TYR A N 1
ATOM 1460 C CA . TYR A 1 173 ? -6.074 4.266 -11.425 1.00 78.75 173 TYR A CA 1
ATOM 1461 C C . TYR A 1 173 ? -6.647 4.678 -10.061 1.00 78.75 173 TYR A C 1
ATOM 1463 O O . TYR A 1 173 ? -6.030 5.477 -9.360 1.00 78.75 173 TYR A O 1
ATOM 1471 N N . ALA A 1 174 ? -7.821 4.165 -9.681 1.00 79.19 174 ALA A N 1
ATOM 1472 C CA . ALA A 1 174 ? -8.468 4.519 -8.419 1.00 79.19 174 ALA A CA 1
ATOM 1473 C C . ALA A 1 174 ? -7.942 3.685 -7.241 1.00 79.19 174 ALA A C 1
ATOM 1475 O O . ALA A 1 174 ? -7.962 4.136 -6.098 1.00 79.19 174 ALA A O 1
ATOM 1476 N N . LYS A 1 175 ? -7.468 2.465 -7.508 1.00 82.31 175 LYS A N 1
ATOM 1477 C CA . LYS A 1 175 ? -7.055 1.523 -6.471 1.00 82.31 175 LYS A CA 1
ATOM 1478 C C . LYS A 1 175 ? -5.607 1.775 -6.053 1.00 82.31 175 LYS A C 1
ATOM 1480 O O . LYS A 1 175 ? -4.670 1.390 -6.749 1.00 82.31 175 LYS A O 1
ATOM 1485 N N . ARG A 1 176 ? -5.441 2.415 -4.895 1.00 85.88 176 ARG A N 1
ATOM 1486 C CA . ARG A 1 176 ? -4.135 2.742 -4.298 1.00 85.88 176 ARG A CA 1
ATOM 1487 C C . ARG A 1 176 ? -3.687 1.767 -3.206 1.00 85.88 176 ARG A C 1
ATOM 1489 O O . ARG A 1 176 ? -2.503 1.706 -2.894 1.00 85.88 176 ARG A O 1
ATOM 1496 N N . GLY A 1 177 ? -4.616 0.989 -2.662 1.00 88.38 177 GLY A N 1
ATOM 1497 C CA . GLY A 1 177 ? -4.374 0.019 -1.604 1.00 88.38 177 GLY A CA 1
ATOM 1498 C C . GLY A 1 177 ? -5.275 -1.206 -1.748 1.00 88.38 177 GLY A C 1
ATOM 1499 O O . GLY A 1 177 ? -6.251 -1.184 -2.512 1.00 88.38 177 GLY A O 1
ATOM 1500 N N . ASN A 1 178 ? -4.878 -2.308 -1.110 1.00 91.19 178 ASN A N 1
ATOM 1501 C CA . ASN A 1 178 ? -5.694 -3.510 -0.983 1.00 91.19 178 ASN A CA 1
ATOM 1502 C C . ASN A 1 178 ? -5.180 -4.471 0.087 1.00 91.19 178 ASN A C 1
ATOM 1504 O O . ASN A 1 178 ? -4.140 -5.112 -0.107 1.00 91.19 178 ASN A O 1
ATOM 1508 N N . PHE A 1 179 ? -5.989 -4.690 1.110 1.00 91.44 179 PHE A N 1
ATOM 1509 C CA . PHE A 1 179 ? -5.916 -5.853 1.971 1.00 91.44 179 PHE A CA 1
ATOM 1510 C C . PHE A 1 179 ? -6.626 -7.072 1.356 1.00 91.44 179 PHE A C 1
ATOM 1512 O O . PHE A 1 179 ? -7.822 -7.064 1.070 1.00 91.44 179 PHE A O 1
ATOM 1519 N N . THR A 1 180 ? -5.893 -8.172 1.177 1.00 88.25 180 THR A N 1
ATOM 1520 C CA . THR A 1 180 ? -6.433 -9.447 0.692 1.00 88.25 180 THR A CA 1
ATOM 1521 C C . THR A 1 180 ? -6.033 -10.592 1.618 1.00 88.25 180 THR A C 1
ATOM 1523 O O . THR A 1 180 ? -4.870 -10.726 1.998 1.00 88.25 180 THR A O 1
ATOM 1526 N N . SER A 1 181 ? -6.991 -11.471 1.916 1.00 85.75 181 SER A N 1
ATOM 1527 C CA . SER A 1 181 ? -6.745 -12.750 2.584 1.00 85.75 181 SER A CA 1
ATOM 1528 C C . SER A 1 181 ? -7.015 -13.903 1.614 1.00 85.75 181 SER A C 1
ATOM 1530 O O . SER A 1 181 ? -8.120 -14.035 1.088 1.00 85.75 181 SER A O 1
ATOM 1532 N N . ILE A 1 182 ? -5.999 -14.728 1.341 1.00 79.56 182 ILE A N 1
ATOM 1533 C CA . ILE A 1 182 ? -6.106 -15.924 0.492 1.00 79.56 182 ILE A CA 1
ATOM 1534 C C . ILE A 1 182 ? -5.710 -17.145 1.321 1.00 79.56 182 ILE A C 1
ATOM 1536 O O . ILE A 1 182 ? -4.536 -17.394 1.612 1.00 79.56 182 ILE A O 1
ATOM 1540 N N . GLY A 1 183 ? -6.708 -17.944 1.697 1.00 82.00 183 GLY A N 1
ATOM 1541 C CA . GLY A 1 183 ? -6.505 -19.132 2.521 1.00 82.00 183 GLY A CA 1
ATOM 1542 C C . GLY A 1 183 ? -5.984 -18.774 3.913 1.00 82.00 183 GLY A C 1
ATOM 1543 O O . GLY A 1 183 ? -6.745 -18.323 4.757 1.00 82.00 183 GLY A O 1
ATOM 1544 N N . LYS A 1 184 ? -4.693 -19.025 4.166 1.00 80.75 184 LYS A N 1
ATOM 1545 C CA . LYS A 1 184 ? -4.024 -18.719 5.447 1.00 80.75 184 LYS A CA 1
ATOM 1546 C C . LYS A 1 184 ? -3.078 -17.518 5.370 1.00 80.75 184 LYS A C 1
ATOM 1548 O O . LYS A 1 184 ? -2.406 -17.228 6.354 1.00 80.75 184 LYS A O 1
ATOM 1553 N N . GLN A 1 185 ? -2.961 -16.895 4.201 1.00 84.19 185 GLN A N 1
ATOM 1554 C CA . GLN A 1 185 ? -2.034 -15.797 3.963 1.00 84.19 185 GLN A CA 1
ATOM 1555 C C . GLN A 1 185 ? -2.799 -14.484 3.875 1.00 84.19 185 GLN A C 1
ATOM 1557 O O . GLN A 1 185 ? -3.819 -14.396 3.192 1.00 84.19 185 GLN A O 1
ATOM 1562 N N . ASN A 1 186 ? -2.268 -13.476 4.552 1.00 90.81 186 ASN A N 1
ATOM 1563 C CA . ASN A 1 186 ? -2.758 -12.108 4.537 1.00 90.81 186 ASN A CA 1
ATOM 1564 C C . ASN A 1 186 ? -1.729 -11.255 3.804 1.00 90.81 186 ASN A C 1
ATOM 1566 O O . ASN A 1 186 ? -0.534 -11.468 3.993 1.00 90.81 186 ASN A O 1
ATOM 1570 N N . MET A 1 187 ? -2.178 -10.318 2.977 1.00 93.75 187 MET A N 1
ATOM 1571 C CA . MET A 1 187 ? -1.300 -9.411 2.246 1.00 93.75 187 MET A CA 1
ATOM 1572 C C . MET A 1 187 ? -1.959 -8.044 2.106 1.00 93.75 187 MET A C 1
ATOM 1574 O O . MET A 1 187 ? -3.124 -7.944 1.730 1.00 93.75 187 MET A O 1
ATOM 1578 N N . ILE A 1 188 ? -1.186 -7.001 2.370 1.00 95.50 188 ILE A N 1
ATOM 1579 C CA . ILE A 1 188 ? -1.513 -5.610 2.098 1.00 95.50 188 ILE A CA 1
ATOM 1580 C C . ILE A 1 188 ? -0.691 -5.191 0.884 1.00 95.50 188 ILE A C 1
ATOM 1582 O O . ILE A 1 188 ? 0.531 -5.303 0.886 1.00 95.50 188 ILE A O 1
ATOM 1586 N N . ASN A 1 189 ? -1.352 -4.700 -0.152 1.00 94.25 189 ASN A N 1
ATOM 1587 C CA . ASN A 1 189 ? -0.687 -4.110 -1.304 1.00 94.25 189 ASN A CA 1
ATOM 1588 C C . ASN A 1 189 ? -0.881 -2.605 -1.266 1.00 94.25 189 ASN A C 1
ATOM 1590 O O . ASN A 1 189 ? -2.010 -2.145 -1.117 1.00 94.25 189 ASN A O 1
ATOM 1594 N N . VAL A 1 190 ? 0.198 -1.854 -1.452 1.00 94.94 190 VAL A N 1
ATOM 1595 C CA . VAL A 1 190 ? 0.157 -0.399 -1.612 1.00 94.94 190 VAL A CA 1
ATOM 1596 C C . VAL A 1 190 ? 0.732 -0.074 -2.983 1.00 94.94 190 VAL A C 1
ATOM 1598 O O . VAL A 1 190 ? 1.896 -0.359 -3.253 1.00 94.94 190 VAL A O 1
ATOM 1601 N N . TYR A 1 191 ? -0.108 0.464 -3.862 1.00 92.31 191 TYR A N 1
ATOM 1602 C CA . TYR A 1 191 ? 0.202 0.680 -5.274 1.00 92.31 191 TYR A CA 1
ATOM 1603 C C . TYR A 1 191 ? 0.591 2.122 -5.557 1.00 92.31 191 TYR A C 1
ATOM 1605 O O . TYR A 1 191 ? 0.098 3.046 -4.907 1.00 92.31 191 TYR A O 1
ATOM 1613 N N . TYR A 1 192 ? 1.415 2.307 -6.589 1.00 88.25 192 TYR A N 1
ATOM 1614 C CA . TYR A 1 192 ? 1.913 3.605 -7.034 1.00 88.25 192 TYR A CA 1
ATOM 1615 C C . TYR A 1 192 ? 2.504 4.436 -5.885 1.00 88.25 192 TYR A C 1
ATOM 1617 O O . TYR A 1 192 ? 2.224 5.625 -5.729 1.00 88.25 192 TYR A O 1
ATOM 1625 N N . CYS A 1 193 ? 3.303 3.781 -5.042 1.00 90.25 193 CYS A N 1
ATOM 1626 C CA . CYS A 1 193 ? 3.765 4.326 -3.762 1.00 90.25 193 CYS A CA 1
ATOM 1627 C C . CYS A 1 193 ? 4.873 5.387 -3.886 1.00 90.25 193 CYS A C 1
ATOM 1629 O O . CYS A 1 193 ? 5.323 5.943 -2.887 1.00 90.25 193 CYS A O 1
ATOM 1631 N N . MET A 1 194 ? 5.364 5.638 -5.101 1.00 90.12 194 MET A N 1
ATOM 1632 C CA . MET A 1 194 ? 6.481 6.553 -5.353 1.00 90.12 194 MET A CA 1
ATOM 1633 C C . MET A 1 194 ? 6.051 7.988 -5.677 1.00 90.12 194 MET A C 1
ATOM 1635 O O . MET A 1 194 ? 6.908 8.870 -5.651 1.00 90.12 194 MET A O 1
ATOM 1639 N N . ASP A 1 195 ? 4.764 8.210 -5.965 1.00 87.75 195 ASP A N 1
ATOM 1640 C CA . ASP A 1 195 ? 4.212 9.484 -6.447 1.00 87.75 195 ASP A CA 1
ATOM 1641 C C . ASP A 1 195 ? 4.100 10.540 -5.342 1.00 87.75 195 ASP A C 1
ATOM 1643 O O . ASP A 1 195 ? 4.835 11.526 -5.346 1.00 87.75 195 ASP A O 1
ATOM 1647 N N . ASP A 1 196 ? 3.239 10.298 -4.350 1.00 91.94 196 ASP A N 1
ATOM 1648 C CA . ASP A 1 196 ? 3.048 11.189 -3.205 1.00 91.94 196 ASP A CA 1
ATOM 1649 C C . ASP A 1 196 ? 3.214 10.426 -1.883 1.00 91.94 196 ASP A C 1
ATOM 1651 O O . ASP A 1 196 ? 2.581 9.395 -1.625 1.00 91.94 196 ASP A O 1
ATOM 1655 N N . VAL A 1 197 ? 4.115 10.938 -1.043 1.00 93.12 197 VAL A N 1
ATOM 1656 C CA . VAL A 1 197 ? 4.511 10.316 0.227 1.00 93.12 197 VAL A CA 1
ATOM 1657 C C . VAL A 1 197 ? 3.365 10.322 1.236 1.00 93.12 197 VAL A C 1
ATOM 1659 O O . VAL A 1 197 ? 3.171 9.335 1.943 1.00 93.12 197 VAL A O 1
ATOM 1662 N N . GLU A 1 198 ? 2.602 11.409 1.324 1.00 94.62 198 GLU A N 1
ATOM 1663 C CA . GLU A 1 198 ? 1.547 11.548 2.329 1.00 94.62 198 GLU A CA 1
ATOM 1664 C C . GLU A 1 198 ? 0.294 10.769 1.934 1.00 94.62 198 GLU A C 1
ATOM 1666 O O . GLU A 1 198 ? -0.310 10.107 2.781 1.00 94.62 198 GLU A O 1
ATOM 1671 N N . ASP A 1 199 ? -0.035 10.740 0.645 1.00 92.44 199 ASP A N 1
ATOM 1672 C CA . ASP A 1 199 ? -1.057 9.850 0.107 1.00 92.44 199 ASP A CA 1
ATOM 1673 C C . ASP A 1 199 ? -0.675 8.382 0.326 1.00 92.44 199 ASP A C 1
ATOM 1675 O O . ASP A 1 199 ? -1.514 7.586 0.748 1.00 92.44 199 ASP A O 1
ATOM 1679 N N . THR A 1 200 ? 0.595 8.017 0.127 1.00 95.31 200 THR A N 1
ATOM 1680 C CA . THR A 1 200 ? 1.078 6.654 0.397 1.00 95.31 200 THR A CA 1
ATOM 1681 C C . THR A 1 200 ? 0.958 6.302 1.876 1.00 95.31 200 THR A C 1
ATOM 1683 O O . THR A 1 200 ? 0.404 5.255 2.211 1.00 95.31 200 THR A O 1
ATOM 1686 N N . LYS A 1 201 ? 1.380 7.191 2.784 1.00 97.12 201 LYS A N 1
ATOM 1687 C CA . LYS A 1 201 ? 1.183 7.006 4.231 1.00 97.12 201 LYS A CA 1
ATOM 1688 C C . LYS A 1 201 ? -0.294 6.887 4.598 1.00 97.12 201 LYS A C 1
ATOM 1690 O O . LYS A 1 201 ? -0.639 6.065 5.444 1.00 97.12 201 LYS A O 1
ATOM 1695 N N . ARG A 1 202 ? -1.175 7.670 3.969 1.00 96.12 202 ARG A N 1
ATOM 1696 C CA . ARG A 1 202 ? -2.628 7.565 4.161 1.00 96.12 202 ARG A CA 1
ATOM 1697 C C . ARG A 1 202 ? -3.147 6.189 3.757 1.00 96.12 202 ARG A C 1
ATOM 1699 O O . ARG A 1 202 ? -3.871 5.575 4.535 1.00 96.12 202 ARG A O 1
ATOM 1706 N N . ASN A 1 203 ? -2.718 5.675 2.606 1.00 94.88 203 ASN A N 1
ATOM 1707 C CA . ASN A 1 203 ? -3.096 4.338 2.145 1.00 94.88 203 ASN A CA 1
ATOM 1708 C C . ASN A 1 203 ? -2.554 3.247 3.081 1.00 94.88 203 ASN A C 1
ATOM 1710 O O . ASN A 1 203 ? -3.274 2.310 3.404 1.00 94.88 203 ASN A O 1
ATOM 1714 N N . ILE A 1 204 ? -1.325 3.396 3.590 1.00 97.50 204 ILE A N 1
ATOM 1715 C CA . ILE A 1 204 ? -0.766 2.494 4.610 1.00 97.50 204 ILE A CA 1
ATOM 1716 C C . ILE A 1 204 ? -1.667 2.461 5.847 1.00 97.50 204 ILE A C 1
ATOM 1718 O O . ILE A 1 204 ? -2.013 1.376 6.309 1.00 97.50 204 ILE A O 1
ATOM 1722 N N . ARG A 1 205 ? -2.083 3.625 6.369 1.00 97.88 205 ARG A N 1
ATOM 1723 C CA . ARG A 1 205 ? -2.999 3.688 7.520 1.00 97.88 205 ARG A CA 1
ATOM 1724 C C . ARG A 1 205 ? -4.323 2.991 7.220 1.00 97.88 205 ARG A C 1
ATOM 1726 O O . ARG A 1 205 ? -4.780 2.198 8.035 1.00 97.88 205 ARG A O 1
ATOM 1733 N N . HIS A 1 206 ? -4.911 3.269 6.058 1.00 97.31 206 HIS A N 1
ATOM 1734 C CA . HIS A 1 206 ? -6.180 2.688 5.622 1.00 97.31 206 HIS A CA 1
ATOM 1735 C C . HIS A 1 206 ? -6.118 1.154 5.591 1.00 97.31 206 HIS A C 1
ATOM 1737 O O . HIS A 1 206 ? -6.897 0.483 6.263 1.00 97.31 206 HIS A O 1
ATOM 1743 N N . GLU A 1 207 ? -5.144 0.586 4.880 1.00 97.56 207 GLU A N 1
ATOM 1744 C CA . GLU A 1 207 ? -5.041 -0.868 4.729 1.00 97.56 207 GLU A CA 1
ATOM 1745 C C . GLU A 1 207 ? -4.583 -1.573 6.013 1.00 97.56 207 GLU A C 1
ATOM 1747 O O . GLU A 1 207 ? -4.971 -2.714 6.275 1.00 97.56 207 GLU A O 1
ATOM 1752 N N . LEU A 1 208 ? -3.780 -0.908 6.850 1.00 97.12 208 LEU A N 1
ATOM 1753 C CA . LEU A 1 208 ? -3.427 -1.449 8.162 1.00 97.12 208 LEU A CA 1
ATOM 1754 C C . LEU A 1 208 ? -4.629 -1.516 9.097 1.00 97.12 208 LEU A C 1
ATOM 1756 O O . LEU A 1 208 ? -4.726 -2.478 9.854 1.00 97.12 208 LEU A O 1
ATOM 1760 N N . LEU A 1 209 ? -5.550 -0.552 9.039 1.00 97.81 209 LEU A N 1
ATOM 1761 C CA . LEU A 1 209 ? -6.790 -0.619 9.812 1.00 97.81 209 LEU A CA 1
ATOM 1762 C C . LEU A 1 209 ? -7.641 -1.822 9.385 1.00 97.81 209 LEU A C 1
ATOM 1764 O O . LEU A 1 209 ? -8.090 -2.564 10.259 1.00 97.81 209 LEU A O 1
ATOM 1768 N N . HIS A 1 210 ? -7.775 -2.079 8.076 1.00 96.69 210 HIS A N 1
ATOM 1769 C CA . HIS A 1 210 ? -8.421 -3.296 7.557 1.00 96.69 210 HIS A CA 1
ATOM 1770 C C . HIS A 1 210 ? -7.777 -4.559 8.124 1.00 96.69 210 HIS A C 1
ATOM 1772 O O . HIS A 1 210 ? -8.455 -5.421 8.684 1.00 96.69 210 HIS A O 1
ATOM 1778 N N . TYR A 1 211 ? -6.450 -4.650 8.037 1.00 96.56 211 TYR A N 1
ATOM 1779 C CA . TYR A 1 211 ? -5.701 -5.801 8.531 1.00 96.56 211 TYR A CA 1
ATOM 1780 C C . TYR A 1 211 ? -5.845 -6.002 10.045 1.00 96.56 211 TYR A C 1
ATOM 1782 O O . TYR A 1 211 ? -6.075 -7.125 10.493 1.00 96.56 211 TYR A O 1
ATOM 1790 N N . PHE A 1 212 ? -5.728 -4.938 10.840 1.00 96.88 212 PHE A N 1
ATOM 1791 C CA . PHE A 1 212 ? -5.821 -5.015 12.298 1.00 96.88 212 PHE A CA 1
ATOM 1792 C C . PHE A 1 212 ? -7.224 -5.426 12.746 1.00 96.88 212 PHE A C 1
ATOM 1794 O O . PHE A 1 212 ? -7.355 -6.331 13.567 1.00 96.88 212 PHE A O 1
ATOM 1801 N N . LEU A 1 213 ? -8.272 -4.830 12.169 1.00 96.38 213 LEU A N 1
ATOM 1802 C CA . LEU A 1 213 ? -9.656 -5.211 12.457 1.00 96.38 213 LEU A CA 1
ATOM 1803 C C . LEU A 1 213 ? -9.925 -6.671 12.079 1.00 96.38 213 LEU A C 1
ATOM 1805 O O . LEU A 1 213 ? -10.428 -7.429 12.909 1.00 96.38 213 LEU A O 1
ATOM 1809 N N . TYR A 1 214 ? -9.507 -7.089 10.880 1.00 94.62 214 TYR A N 1
ATOM 1810 C CA . TYR A 1 214 ? -9.656 -8.469 10.418 1.00 94.62 214 TYR A CA 1
ATOM 1811 C C . TYR A 1 214 ? -8.983 -9.471 11.361 1.00 94.62 214 TYR A C 1
ATOM 1813 O O . TYR A 1 214 ? -9.585 -10.466 11.766 1.00 94.62 214 TYR A O 1
ATOM 1821 N N . MET A 1 215 ? -7.734 -9.203 11.745 1.00 93.06 215 MET A N 1
ATOM 1822 C CA . MET A 1 215 ? -6.967 -10.085 12.625 1.00 93.06 215 MET A CA 1
ATOM 1823 C C . MET A 1 215 ? -7.517 -10.132 14.053 1.00 93.06 215 MET A C 1
ATOM 1825 O O . MET A 1 215 ? -7.372 -11.155 14.724 1.00 93.06 215 MET A O 1
ATOM 1829 N N . SER A 1 216 ? -8.196 -9.073 14.493 1.00 92.62 216 SER A N 1
ATOM 1830 C CA . SER A 1 216 ? -8.942 -9.039 15.754 1.00 92.62 216 SER A CA 1
ATOM 1831 C C . SER A 1 216 ? -10.349 -9.642 15.653 1.00 92.62 216 SER A C 1
ATOM 1833 O O . SER A 1 216 ? -11.083 -9.632 16.640 1.00 92.62 216 SER A O 1
ATOM 1835 N N . GLY A 1 217 ? -10.731 -10.192 14.494 1.00 91.81 217 GLY A N 1
ATOM 1836 C CA . GLY A 1 217 ? -12.040 -10.808 14.271 1.00 91.81 217 GLY A CA 1
ATOM 1837 C C . GLY A 1 217 ? -13.191 -9.804 14.226 1.00 91.81 217 GLY A C 1
ATOM 1838 O O . GLY A 1 217 ? -14.324 -10.171 14.518 1.00 91.81 217 GLY A O 1
ATOM 1839 N N . MET A 1 218 ? -12.897 -8.546 13.903 1.00 94.25 218 MET A N 1
ATOM 1840 C CA . MET A 1 218 ? -13.863 -7.456 13.836 1.00 94.25 218 MET A CA 1
ATOM 1841 C C . MET A 1 218 ? -14.286 -7.192 12.391 1.00 94.25 218 MET A 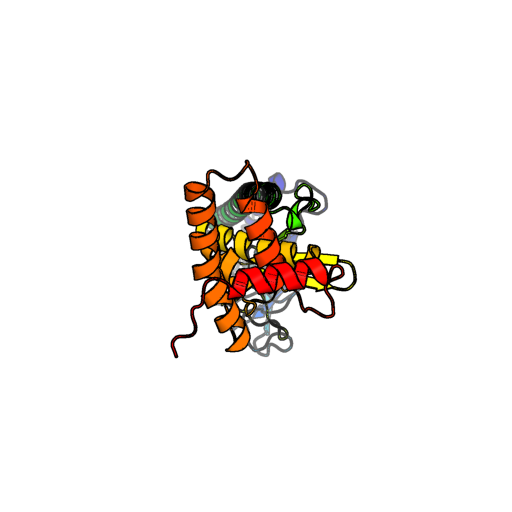C 1
ATOM 1843 O O . MET A 1 218 ? -13.559 -7.518 11.455 1.00 94.25 218 MET A O 1
ATOM 1847 N N . LYS A 1 219 ? -15.436 -6.539 12.223 1.00 95.94 219 LYS A N 1
ATOM 1848 C CA . LYS A 1 219 ? -15.863 -5.857 10.999 1.00 95.94 219 LYS A CA 1
ATOM 1849 C C . LYS A 1 219 ? -14.736 -4.957 10.475 1.00 95.94 219 LYS A C 1
ATOM 1851 O O .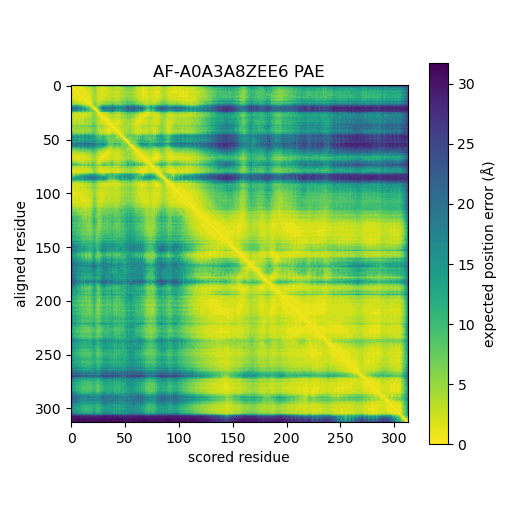 LYS A 1 219 ? -14.133 -4.207 11.245 1.00 95.94 219 LYS A O 1
ATOM 1856 N N . TYR A 1 220 ? -14.425 -5.090 9.190 1.00 94.88 220 TYR A N 1
ATOM 1857 C CA . TYR A 1 220 ? -13.215 -4.569 8.547 1.00 94.88 220 TYR A CA 1
ATOM 1858 C C . TYR A 1 220 ? -13.450 -4.190 7.077 1.00 94.88 220 TYR A C 1
ATOM 1860 O O . TYR A 1 220 ? -12.522 -4.151 6.289 1.00 94.88 220 TYR A O 1
ATOM 1868 N N . LEU A 1 221 ? -14.688 -4.000 6.643 1.00 94.69 221 LEU A N 1
ATOM 1869 C CA . LEU A 1 221 ? -14.996 -3.560 5.290 1.00 94.69 221 LEU A CA 1
ATOM 1870 C C . LEU A 1 221 ? -15.005 -2.032 5.223 1.00 94.69 221 LEU A C 1
ATOM 1872 O O . LEU A 1 221 ? -15.278 -1.340 6.202 1.00 94.69 221 LEU A O 1
ATOM 1876 N N . ASP A 1 222 ? -14.775 -1.502 4.021 1.00 93.25 222 ASP A N 1
ATOM 1877 C CA . ASP A 1 222 ? -14.814 -0.060 3.732 1.00 93.25 222 ASP A CA 1
ATOM 1878 C C . ASP A 1 222 ? -16.143 0.622 4.078 1.00 93.25 222 ASP A C 1
ATOM 1880 O O . ASP A 1 222 ? -16.209 1.843 4.047 1.00 93.25 222 ASP A O 1
ATOM 1884 N N . GLU A 1 223 ? -17.206 -0.138 4.326 1.00 95.69 223 GLU A N 1
ATOM 1885 C CA . GLU A 1 223 ? -18.553 0.350 4.636 1.00 95.69 223 GLU A CA 1
ATOM 1886 C C . GLU A 1 223 ? -18.961 0.106 6.100 1.00 95.69 223 GLU A C 1
ATOM 1888 O O . GLU A 1 223 ? -20.087 0.429 6.474 1.00 95.69 223 GLU A O 1
ATOM 1893 N N . ASP A 1 224 ? -18.050 -0.413 6.935 1.00 97.19 224 ASP A N 1
ATOM 1894 C CA . ASP A 1 224 ? -18.304 -0.694 8.351 1.00 97.19 224 ASP A CA 1
ATOM 1895 C C . ASP A 1 224 ? -18.057 0.540 9.238 1.00 97.19 224 ASP A C 1
ATOM 1897 O O . ASP A 1 224 ? -17.042 1.239 9.130 1.00 97.19 224 ASP A O 1
ATOM 1901 N N . ALA A 1 225 ? -18.941 0.774 10.207 1.00 97.62 225 ALA A N 1
ATOM 1902 C CA . ALA A 1 225 ? -18.921 1.946 11.078 1.00 97.62 225 ALA A CA 1
ATOM 1903 C C . ALA A 1 225 ? -17.646 2.068 11.917 1.00 97.62 225 ALA A C 1
ATOM 1905 O O . ALA A 1 225 ? -17.118 3.168 12.103 1.00 97.62 225 ALA A O 1
ATOM 1906 N N . ILE A 1 226 ? -17.141 0.943 12.438 1.00 97.75 226 ILE A N 1
ATOM 1907 C CA . ILE A 1 226 ? -15.890 0.928 13.205 1.00 97.75 226 ILE A CA 1
ATOM 1908 C C . ILE A 1 226 ? -14.702 1.342 12.334 1.00 97.75 226 ILE A C 1
ATOM 1910 O O . ILE A 1 226 ? -13.852 2.110 12.788 1.00 97.75 226 ILE A O 1
ATOM 1914 N N . PHE A 1 227 ? -14.666 0.877 11.085 1.00 98.06 227 PHE A N 1
ATOM 1915 C CA . PHE A 1 227 ? -13.602 1.208 10.152 1.00 98.06 227 PHE A CA 1
ATOM 1916 C C . PHE A 1 227 ? -13.625 2.704 9.835 1.00 98.06 227 PHE A C 1
ATOM 1918 O O . PHE A 1 227 ? -12.627 3.392 10.039 1.00 98.06 227 PHE A O 1
ATOM 1925 N N . HIS A 1 228 ? -14.796 3.242 9.476 1.00 97.94 228 HIS A N 1
ATOM 1926 C CA . HIS A 1 228 ? -14.997 4.678 9.253 1.00 97.94 228 HIS A CA 1
ATOM 1927 C C . HIS A 1 228 ? -14.600 5.531 10.455 1.00 97.94 228 HIS A C 1
ATOM 1929 O O . HIS A 1 228 ? -13.945 6.566 10.299 1.00 97.94 228 HIS A O 1
ATOM 1935 N N . TYR A 1 229 ? -14.971 5.099 11.662 1.00 97.81 229 TYR A N 1
ATOM 1936 C CA . TYR A 1 229 ? -14.600 5.788 12.891 1.00 97.81 229 TYR A CA 1
ATOM 1937 C C . TYR A 1 229 ? -13.075 5.875 13.042 1.00 97.81 229 TYR A C 1
ATOM 1939 O O . TYR A 1 229 ? -12.541 6.973 13.209 1.00 97.81 229 TYR A O 1
ATOM 1947 N N . LEU A 1 230 ? -12.361 4.752 12.913 1.00 98.00 230 LEU A N 1
ATOM 1948 C CA . LEU A 1 230 ? -10.898 4.727 13.016 1.00 98.00 230 LEU A CA 1
ATOM 1949 C C . LEU A 1 230 ? -10.228 5.507 11.875 1.00 98.00 230 LEU A C 1
ATOM 1951 O O . LEU A 1 230 ? -9.278 6.252 12.124 1.00 98.00 230 LEU A O 1
ATOM 1955 N N . CYS A 1 231 ? -10.750 5.422 10.649 1.00 97.50 231 CYS A N 1
ATOM 1956 C CA . CYS A 1 231 ? -10.268 6.224 9.528 1.00 97.50 231 CYS A CA 1
ATOM 1957 C C . CYS A 1 231 ? -10.376 7.727 9.797 1.00 97.50 231 CYS A C 1
ATOM 1959 O O . CYS A 1 231 ? -9.475 8.469 9.409 1.00 97.50 231 CYS A O 1
ATOM 1961 N N . GLY A 1 232 ? -11.442 8.174 10.465 1.00 96.12 232 GLY A N 1
ATOM 1962 C CA . GLY A 1 232 ? -11.613 9.570 10.868 1.00 96.12 232 GLY A CA 1
ATOM 1963 C C . GLY A 1 232 ? -10.623 10.011 11.950 1.00 96.12 232 GLY A C 1
ATOM 1964 O O . GLY A 1 232 ? -10.104 11.122 11.883 1.00 96.12 232 GLY A O 1
ATOM 1965 N N . ILE A 1 233 ? -10.315 9.143 12.919 1.00 96.75 233 ILE A N 1
ATOM 1966 C CA . ILE A 1 233 ? -9.338 9.434 13.984 1.00 96.75 233 ILE A CA 1
ATOM 1967 C C . ILE A 1 233 ? -7.909 9.532 13.435 1.00 96.75 233 ILE A C 1
ATOM 1969 O O . ILE A 1 233 ? -7.127 10.370 13.890 1.00 96.75 233 ILE A O 1
ATOM 1973 N N . TYR A 1 234 ? -7.562 8.690 12.461 1.00 97.38 234 TYR A N 1
ATOM 1974 C CA . TYR A 1 234 ? -6.198 8.576 11.939 1.00 97.38 234 TYR A CA 1
ATOM 1975 C C . TYR A 1 234 ? -5.990 9.195 10.559 1.00 97.38 234 TYR A C 1
ATOM 1977 O O . TYR A 1 234 ? -4.957 8.936 9.944 1.00 97.38 234 TYR A O 1
ATOM 1985 N N . ASP A 1 235 ? -6.934 10.001 10.066 1.00 95.56 235 ASP A N 1
ATOM 1986 C CA . ASP A 1 235 ? -6.835 10.645 8.750 1.00 95.56 235 ASP A CA 1
ATOM 1987 C C . ASP A 1 235 ? -6.489 9.630 7.640 1.00 95.56 235 ASP A C 1
ATOM 1989 O O . ASP A 1 235 ? -5.571 9.818 6.843 1.00 95.56 235 ASP A O 1
ATOM 1993 N N . ALA A 1 236 ? -7.141 8.463 7.674 1.00 94.06 236 ALA A N 1
ATOM 1994 C CA . ALA A 1 236 ? -6.896 7.367 6.733 1.00 94.06 236 ALA A CA 1
ATOM 1995 C C . ALA A 1 236 ? -7.861 7.394 5.535 1.00 94.06 236 ALA A C 1
ATOM 1997 O O . ALA A 1 236 ? -7.531 6.850 4.489 1.00 94.06 236 ALA A O 1
ATOM 1998 N N . HIS A 1 237 ? -9.005 8.076 5.689 1.00 90.12 237 HIS A N 1
ATOM 1999 C CA . HIS A 1 237 ? -10.119 8.186 4.734 1.00 90.12 237 HIS A CA 1
ATOM 2000 C C . HIS A 1 237 ? -10.731 6.840 4.315 1.00 90.12 237 HIS A C 1
ATOM 2002 O O . HIS A 1 237 ? -10.070 6.008 3.709 1.00 90.12 237 HIS A O 1
ATOM 2008 N N . ALA A 1 238 ? -12.025 6.643 4.563 1.00 88.88 238 ALA A N 1
ATOM 2009 C CA . ALA A 1 238 ? -12.752 5.507 4.000 1.00 88.88 238 ALA A CA 1
ATOM 2010 C C . ALA A 1 238 ? -13.135 5.780 2.534 1.00 88.88 238 ALA A C 1
ATOM 2012 O O . ALA A 1 238 ? -13.437 6.919 2.169 1.00 88.88 238 ALA A O 1
ATOM 2013 N N . TYR A 1 239 ? -13.120 4.745 1.691 1.00 85.75 239 TYR A N 1
ATOM 2014 C CA . TYR A 1 239 ? -13.360 4.898 0.250 1.00 85.75 239 TYR A CA 1
ATOM 2015 C C . TYR A 1 239 ? -14.814 4.674 -0.172 1.00 85.75 239 TYR A C 1
ATOM 2017 O O . TYR A 1 239 ? -15.199 5.109 -1.259 1.00 85.75 239 TYR A O 1
ATOM 2025 N N . LYS A 1 240 ? -15.617 3.994 0.653 1.00 90.88 240 LYS A N 1
ATOM 2026 C CA . LYS A 1 240 ? -17.022 3.692 0.358 1.00 90.88 240 LYS A CA 1
ATOM 2027 C C . LYS A 1 240 ? -17.941 4.348 1.369 1.00 90.88 240 LYS A C 1
ATOM 2029 O O . LYS A 1 240 ? -17.572 4.538 2.522 1.00 90.88 240 LYS A O 1
ATOM 2034 N N . GLU A 1 241 ? -19.140 4.688 0.919 1.00 93.06 241 GLU A N 1
ATOM 2035 C CA . GLU A 1 241 ? -20.203 5.163 1.800 1.00 93.06 241 GLU A CA 1
ATOM 2036 C C . GLU A 1 241 ? -20.751 4.002 2.639 1.00 93.06 241 GLU A C 1
ATOM 2038 O O . GLU A 1 241 ? -20.802 2.863 2.175 1.00 93.06 241 GLU A O 1
ATOM 2043 N N . MET A 1 242 ? -21.161 4.298 3.873 1.00 95.94 242 MET A N 1
ATOM 2044 C CA . MET A 1 242 ? -21.822 3.328 4.745 1.00 95.94 242 MET A CA 1
ATOM 2045 C C . MET A 1 242 ? -23.292 3.155 4.345 1.00 95.94 242 MET A C 1
ATOM 2047 O O . MET A 1 242 ? -23.957 4.106 3.928 1.00 95.94 242 MET A O 1
ATOM 2051 N N . GLY A 1 243 ? -23.828 1.950 4.540 1.00 95.31 243 GLY A N 1
ATOM 2052 C CA . GLY A 1 243 ? -25.275 1.724 4.511 1.00 95.31 243 GLY A CA 1
ATOM 2053 C C . GLY A 1 243 ? -25.990 2.379 5.702 1.00 95.31 243 GLY A C 1
ATOM 2054 O O . GLY A 1 243 ? -25.357 2.788 6.671 1.00 95.31 243 GLY A O 1
ATOM 2055 N N . GLU A 1 244 ? -27.326 2.445 5.665 1.00 96.31 244 GLU A N 1
ATOM 2056 C CA . GLU A 1 244 ? -28.128 3.125 6.703 1.00 96.31 244 GLU A CA 1
ATOM 2057 C C . GLU A 1 244 ? -27.869 2.599 8.129 1.00 96.31 244 GLU A C 1
ATOM 2059 O O . GLU A 1 244 ? -27.807 3.383 9.077 1.00 96.31 244 GLU A O 1
ATOM 2064 N N . GLU A 1 245 ? -27.707 1.282 8.288 1.00 94.75 245 GLU A N 1
ATOM 2065 C CA . GLU A 1 245 ? -27.456 0.655 9.592 1.00 94.75 245 GLU A CA 1
ATOM 2066 C C . GLU A 1 245 ? -26.080 1.036 10.155 1.00 94.75 245 GLU A C 1
ATOM 2068 O O . GLU A 1 245 ? -25.988 1.524 11.284 1.00 94.75 245 GLU A O 1
ATOM 2073 N N . GLU A 1 246 ? -25.025 0.883 9.351 1.00 97.19 246 GLU A N 1
ATOM 2074 C CA . GLU A 1 246 ? -23.650 1.230 9.728 1.00 97.19 246 GLU A CA 1
ATOM 2075 C C . GLU A 1 246 ? -23.503 2.746 9.946 1.00 97.19 246 GLU A C 1
ATOM 2077 O O . GLU A 1 246 ? -22.927 3.176 10.946 1.00 97.19 246 GLU A O 1
ATOM 2082 N N . GLN A 1 247 ? -24.144 3.582 9.122 1.00 97.19 247 GLN A N 1
ATOM 2083 C CA . GLN A 1 247 ? -24.199 5.029 9.352 1.00 97.19 247 GLN A CA 1
ATOM 2084 C C . GLN A 1 247 ? -24.833 5.356 10.715 1.00 97.19 247 GLN A C 1
ATOM 2086 O O . GLN A 1 247 ? -24.318 6.189 11.462 1.00 97.19 247 GLN A O 1
ATOM 2091 N N . GLY A 1 248 ? -25.915 4.665 11.088 1.00 95.69 248 GLY A N 1
ATOM 2092 C CA . GLY A 1 248 ? -26.555 4.827 12.393 1.00 95.69 248 GLY A CA 1
ATOM 2093 C C . GLY A 1 248 ? -25.666 4.410 13.573 1.00 95.69 248 GLY A C 1
ATOM 2094 O O . GLY A 1 248 ? -25.761 5.001 14.653 1.00 95.69 248 GLY A O 1
ATOM 2095 N N . LEU A 1 249 ? -24.794 3.414 13.393 1.00 96.75 249 LEU A N 1
ATOM 2096 C CA . LEU A 1 249 ? -23.786 3.029 14.388 1.00 96.75 249 LEU A CA 1
ATOM 2097 C C . LEU A 1 249 ? -22.665 4.070 14.477 1.00 96.75 249 LEU A C 1
ATOM 2099 O O . LEU A 1 249 ? -22.298 4.478 15.582 1.00 96.75 249 LEU A O 1
ATOM 2103 N N . TYR A 1 250 ? -22.172 4.548 13.336 1.00 96.94 250 TYR A N 1
ATOM 2104 C CA . TYR A 1 250 ? -21.146 5.584 13.255 1.00 96.94 250 TYR A CA 1
ATOM 2105 C C . TYR A 1 250 ? -21.592 6.886 13.930 1.00 96.94 250 TYR A C 1
ATOM 2107 O O . TYR A 1 250 ? -20.880 7.413 14.786 1.00 96.94 250 TYR A O 1
ATOM 2115 N N . ASP A 1 251 ? -22.803 7.363 13.631 1.00 95.88 251 ASP A N 1
ATOM 2116 C CA . ASP A 1 251 ? -23.366 8.587 14.214 1.00 95.88 251 ASP A CA 1
ATOM 2117 C C . ASP A 1 251 ? -23.440 8.506 15.748 1.00 95.88 251 ASP A C 1
ATOM 2119 O O . ASP A 1 251 ? -23.209 9.487 16.464 1.00 95.88 251 ASP A O 1
ATOM 2123 N N . LYS A 1 252 ? -23.722 7.310 16.282 1.00 96.06 252 LYS A N 1
ATOM 2124 C CA . LYS A 1 252 ? -23.674 7.063 17.726 1.00 96.06 252 LYS A CA 1
ATOM 2125 C C . LYS A 1 252 ? -22.242 7.066 18.246 1.00 96.06 252 LYS A C 1
ATOM 2127 O O . LYS A 1 252 ? -22.006 7.682 19.282 1.00 96.06 252 LYS A O 1
ATOM 2132 N N . LEU A 1 253 ? -21.291 6.426 17.562 1.00 96.31 253 LEU A N 1
ATOM 2133 C CA . LEU A 1 253 ? -19.881 6.393 17.973 1.00 96.31 253 LEU A CA 1
ATOM 2134 C C . LEU A 1 253 ? -19.292 7.798 18.117 1.00 96.31 253 LEU A C 1
ATOM 2136 O O . LEU A 1 253 ? -18.735 8.123 19.172 1.00 96.31 253 LEU A O 1
ATOM 2140 N N . VAL A 1 254 ? -19.462 8.642 17.093 1.00 95.38 254 VAL A N 1
ATOM 2141 C CA . VAL A 1 254 ? -18.911 10.008 17.077 1.00 95.38 254 VAL A CA 1
ATOM 2142 C C . VAL A 1 254 ? -19.490 10.891 18.180 1.00 95.38 254 VAL A C 1
ATOM 2144 O O . VAL A 1 254 ? -18.848 11.849 18.601 1.00 95.38 254 VAL A O 1
ATOM 2147 N N . PHE A 1 255 ? -20.677 10.560 18.689 1.00 93.94 255 PHE A N 1
ATOM 2148 C CA . PHE A 1 255 ? -21.303 11.270 19.796 1.00 93.94 255 PHE A CA 1
ATOM 2149 C C . PHE A 1 255 ? -20.962 10.671 21.170 1.00 93.94 255 PHE A C 1
ATOM 2151 O O . PHE A 1 255 ? -20.628 11.394 22.110 1.00 93.94 255 PHE A O 1
ATOM 2158 N N . VAL A 1 256 ? -21.048 9.347 21.308 1.00 94.94 256 VAL A N 1
ATOM 2159 C CA . VAL A 1 256 ? -20.899 8.632 22.583 1.00 94.94 256 VAL A CA 1
ATOM 2160 C C . VAL A 1 256 ? -19.469 8.703 23.096 1.00 94.94 256 VAL A C 1
ATOM 2162 O O . VAL A 1 256 ? -19.281 8.950 24.285 1.00 94.94 256 VAL A O 1
ATOM 2165 N N . ILE A 1 257 ? -18.463 8.496 22.241 1.00 95.12 257 ILE A N 1
ATOM 2166 C CA . ILE A 1 257 ? -17.068 8.412 22.697 1.00 95.12 257 ILE A CA 1
ATOM 2167 C C . ILE A 1 257 ? -16.591 9.737 23.323 1.00 95.12 257 ILE A C 1
ATOM 2169 O O . ILE A 1 257 ? -16.097 9.694 24.455 1.00 95.12 257 ILE A O 1
ATOM 2173 N N . PRO A 1 258 ? -16.803 10.916 22.704 1.00 93.94 258 PRO A N 1
ATOM 2174 C CA . PRO A 1 258 ? -16.470 12.191 23.345 1.00 93.94 258 PRO A CA 1
ATOM 2175 C C . PRO A 1 258 ? -17.233 12.440 24.656 1.00 93.94 258 PRO A C 1
ATOM 2177 O O . PRO A 1 258 ? -16.667 12.945 25.627 1.00 93.94 258 PRO A O 1
ATOM 2180 N N . GLU A 1 259 ? -18.513 12.056 24.729 1.00 93.06 259 GLU A N 1
ATOM 2181 C CA . GLU A 1 259 ? -19.309 12.199 25.955 1.00 93.06 259 GLU A CA 1
ATOM 2182 C C . GLU A 1 259 ? -18.839 11.258 27.076 1.0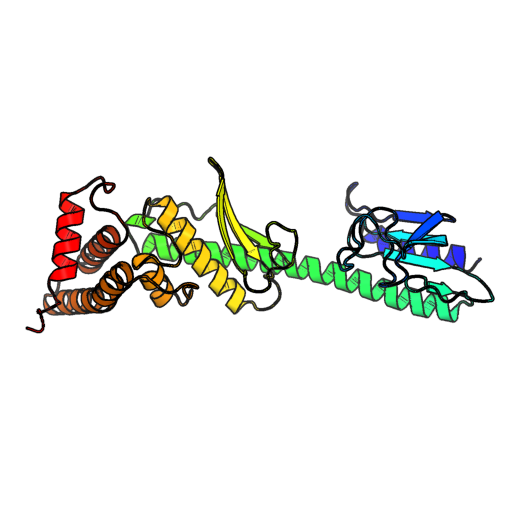0 93.06 259 GLU A C 1
ATOM 2184 O O . GLU A 1 259 ? -18.866 11.638 28.251 1.00 93.06 259 GLU A O 1
ATOM 2189 N N . LEU A 1 260 ? -18.371 10.050 26.741 1.00 92.56 260 LEU A N 1
ATOM 2190 C CA . LEU A 1 260 ? -17.722 9.147 27.695 1.00 92.56 260 LEU A CA 1
ATOM 2191 C C . LEU A 1 260 ? -16.439 9.771 28.247 1.00 92.56 260 LEU A C 1
ATOM 2193 O O . LEU A 1 260 ? -16.244 9.772 29.463 1.00 92.56 260 LEU A O 1
ATOM 2197 N N . GLU A 1 261 ? -15.601 10.348 27.385 1.00 92.94 261 GLU A N 1
ATOM 2198 C CA . GLU A 1 261 ? -14.360 11.007 27.801 1.00 92.94 261 GLU A CA 1
ATOM 2199 C C . GLU A 1 261 ? -14.646 12.167 28.763 1.00 92.94 261 GLU A C 1
ATOM 2201 O O . GLU A 1 261 ? -14.053 12.271 29.842 1.00 92.94 261 GLU A O 1
ATOM 2206 N N . LYS A 1 262 ? -15.617 13.012 28.404 1.00 92.38 262 LYS A N 1
ATOM 2207 C CA . LYS A 1 262 ? -16.055 14.146 29.217 1.00 92.38 262 LYS A CA 1
ATOM 2208 C C . LYS A 1 262 ? -16.572 13.702 30.586 1.00 92.38 262 LYS A C 1
ATOM 2210 O O . LYS A 1 262 ? -16.110 14.220 31.601 1.00 92.38 262 LYS A O 1
ATOM 2215 N N . LYS A 1 263 ? -17.475 12.717 30.639 1.00 90.19 263 LYS A N 1
ATOM 2216 C CA . LYS A 1 263 ? -18.002 12.192 31.910 1.00 90.19 263 LYS A CA 1
ATOM 2217 C C . LYS A 1 263 ? -16.915 11.554 32.766 1.00 90.19 263 LYS A C 1
ATOM 2219 O O . LYS A 1 263 ? -16.929 11.729 33.982 1.00 90.19 263 LYS A O 1
ATOM 2224 N N . CYS A 1 264 ? -15.964 10.844 32.158 1.00 90.56 264 CYS A N 1
ATOM 2225 C CA . CYS A 1 264 ? -14.833 10.282 32.889 1.00 90.56 264 CYS A CA 1
ATOM 2226 C C . CYS A 1 264 ? -13.981 11.371 33.555 1.00 90.56 264 CYS A C 1
ATOM 2228 O O . CYS A 1 264 ? -13.587 11.203 34.711 1.00 90.56 264 CYS A O 1
ATOM 2230 N N . LYS A 1 265 ? -13.753 12.499 32.867 1.00 90.56 265 LYS A N 1
ATOM 2231 C CA . LYS A 1 265 ? -13.064 13.673 33.431 1.00 90.56 265 LYS A CA 1
ATOM 2232 C C . LYS A 1 265 ? -13.871 14.322 34.562 1.00 90.56 265 LYS A C 1
ATOM 2234 O O . LYS A 1 265 ? -13.312 14.609 35.615 1.00 90.56 265 LYS A O 1
ATOM 2239 N N . GLU A 1 266 ? -15.180 14.511 34.385 1.00 91.81 266 GLU A N 1
ATOM 2240 C CA . GLU A 1 266 ? -16.070 15.108 35.399 1.00 91.81 266 GLU A CA 1
ATOM 2241 C C . GLU A 1 266 ? -16.171 14.269 36.683 1.00 91.81 266 GLU A C 1
ATOM 2243 O O . GLU A 1 266 ? -16.217 14.813 37.786 1.00 91.81 266 GLU A O 1
ATOM 2248 N N . LEU A 1 267 ? -16.192 12.942 36.548 1.00 90.38 267 LEU A N 1
ATOM 2249 C CA . LEU A 1 267 ? -16.319 12.004 37.666 1.00 90.38 267 LEU A CA 1
ATOM 2250 C C . LEU A 1 267 ? -14.976 11.621 38.300 1.00 90.38 267 LEU A C 1
ATOM 2252 O O . LEU A 1 267 ? -14.965 10.817 39.234 1.00 90.38 267 LEU A O 1
ATOM 2256 N N . ASN A 1 268 ? -13.862 12.173 37.806 1.00 90.19 268 ASN A N 1
ATOM 2257 C CA . ASN A 1 268 ? -12.505 11.818 38.218 1.00 90.19 268 ASN A CA 1
ATOM 2258 C C . ASN A 1 268 ? -12.299 10.291 38.236 1.00 90.19 268 ASN A C 1
ATOM 2260 O O . ASN A 1 268 ? -11.890 9.701 39.242 1.00 90.19 268 ASN A O 1
ATOM 2264 N N . CYS A 1 269 ? -12.696 9.638 37.137 1.00 87.88 269 CYS A N 1
ATOM 2265 C CA . CYS A 1 269 ? -12.588 8.192 37.001 1.00 87.88 269 CYS A CA 1
ATOM 2266 C C . CYS A 1 269 ? -11.136 7.724 37.164 1.00 87.88 269 CYS A C 1
ATOM 2268 O O . CYS A 1 269 ? -10.195 8.455 36.872 1.00 87.88 269 CYS A O 1
ATOM 2270 N N . LYS A 1 270 ? -10.964 6.474 37.608 1.00 87.00 270 LYS A N 1
ATOM 2271 C CA . LYS A 1 270 ? -9.642 5.840 37.687 1.00 87.00 270 LYS A CA 1
ATOM 2272 C C . LYS A 1 270 ? -8.967 5.814 36.312 1.00 87.00 270 LYS A C 1
ATOM 2274 O O . LYS A 1 270 ? -9.656 5.668 35.298 1.00 87.00 270 LYS A O 1
ATOM 2279 N N . ASP A 1 271 ? -7.638 5.861 36.312 1.00 82.50 271 ASP A N 1
ATOM 2280 C CA . ASP A 1 271 ? -6.821 5.711 35.107 1.00 82.50 271 ASP A CA 1
ATOM 2281 C C . ASP A 1 271 ? -7.247 4.470 34.304 1.00 82.50 271 ASP A C 1
ATOM 2283 O O . ASP A 1 271 ? -7.490 3.398 34.864 1.00 82.50 271 ASP A O 1
ATOM 2287 N N . GLY A 1 272 ? -7.403 4.640 32.988 1.00 86.50 272 GLY A N 1
ATOM 2288 C CA . GLY A 1 272 ? -7.820 3.581 32.061 1.00 86.50 272 GLY A CA 1
ATOM 2289 C C . GLY A 1 272 ? -9.329 3.304 31.988 1.00 86.50 272 GLY A C 1
ATOM 2290 O O . GLY A 1 272 ? -9.761 2.605 31.075 1.00 86.50 272 GLY A O 1
ATOM 2291 N N . ALA A 1 273 ? -10.162 3.872 32.871 1.00 90.69 273 ALA A N 1
ATOM 2292 C CA . ALA A 1 273 ? -11.612 3.632 32.840 1.00 90.69 273 ALA A CA 1
ATOM 2293 C C . ALA A 1 273 ? -12.284 4.137 31.549 1.00 90.69 273 ALA A C 1
ATOM 2295 O O . ALA A 1 273 ? -13.218 3.507 31.052 1.00 90.69 273 ALA A O 1
ATOM 2296 N N . PHE A 1 274 ? -11.814 5.264 31.003 1.00 93.81 274 PHE A N 1
ATOM 2297 C CA . PHE A 1 274 ? -12.277 5.760 29.707 1.00 93.81 274 PHE A CA 1
ATOM 2298 C C . PHE A 1 274 ? -11.912 4.782 28.586 1.00 93.81 274 PHE A C 1
ATOM 2300 O O . PHE A 1 274 ? -12.810 4.329 27.883 1.00 93.81 274 PHE A O 1
ATOM 2307 N N . ASN A 1 275 ? -10.632 4.404 28.479 1.00 94.56 275 ASN A N 1
ATOM 2308 C CA . ASN A 1 275 ? -10.140 3.492 27.444 1.00 94.56 275 ASN A CA 1
ATOM 2309 C C . ASN A 1 275 ? -10.897 2.161 27.478 1.00 94.56 275 ASN A C 1
ATOM 2311 O O . ASN A 1 275 ? -11.381 1.717 26.448 1.00 94.56 275 ASN A O 1
ATOM 2315 N N . ALA A 1 276 ? -11.108 1.583 28.664 1.00 93.56 276 ALA A N 1
ATOM 2316 C CA . ALA A 1 276 ? -11.876 0.350 28.805 1.00 93.56 276 ALA A CA 1
ATOM 2317 C C . ALA A 1 276 ? -13.320 0.491 28.286 1.00 93.56 276 ALA A C 1
ATOM 2319 O O . ALA A 1 276 ? -13.801 -0.370 27.558 1.00 93.56 276 ALA A O 1
ATOM 2320 N N . ASN A 1 277 ? -14.021 1.581 28.619 1.00 94.19 277 ASN A N 1
ATOM 2321 C CA . ASN A 1 277 ? -15.384 1.797 28.121 1.00 94.19 277 ASN A CA 1
ATOM 2322 C C . ASN A 1 277 ? -15.416 2.096 26.614 1.00 94.19 277 ASN A C 1
ATOM 2324 O O . ASN A 1 277 ? -16.303 1.598 25.924 1.00 94.19 277 ASN A O 1
ATOM 2328 N N . ARG A 1 278 ? -14.461 2.885 26.103 1.00 96.19 278 ARG A N 1
ATOM 2329 C CA . ARG A 1 278 ? -14.308 3.162 24.668 1.00 96.19 278 ARG A CA 1
ATOM 2330 C C . ARG A 1 278 ? -14.091 1.859 23.906 1.00 96.19 278 ARG A C 1
ATOM 2332 O O . ARG A 1 278 ? -14.813 1.596 22.952 1.00 96.19 278 ARG A O 1
ATOM 2339 N N . ASP A 1 279 ? -13.157 1.032 24.358 1.00 96.56 279 ASP A N 1
ATOM 2340 C CA . ASP A 1 279 ? -12.814 -0.223 23.698 1.00 96.56 279 ASP A CA 1
ATOM 2341 C C . ASP A 1 279 ? -13.998 -1.188 23.690 1.00 96.56 279 ASP A C 1
ATOM 2343 O O . ASP A 1 279 ? -14.252 -1.830 22.679 1.00 96.56 279 ASP A O 1
ATOM 2347 N N . VAL A 1 280 ? -14.788 -1.246 24.767 1.00 95.56 280 VAL A N 1
ATOM 2348 C CA . VAL A 1 280 ? -15.997 -2.082 24.801 1.00 95.56 280 VAL A CA 1
ATOM 2349 C C . VAL A 1 280 ? -17.082 -1.588 23.845 1.00 95.56 280 VAL A C 1
ATOM 2351 O O . VAL A 1 280 ? -17.739 -2.402 23.199 1.00 95.56 280 VAL A O 1
ATOM 2354 N N . VAL A 1 281 ? -17.259 -0.273 23.707 1.00 96.81 281 VAL A N 1
ATOM 2355 C CA . VAL A 1 281 ? -18.178 0.292 22.708 1.00 96.81 281 VAL A CA 1
ATOM 2356 C C . VAL A 1 281 ? -17.706 -0.032 21.289 1.00 96.81 281 VAL A C 1
ATOM 2358 O O . VAL A 1 281 ? -18.508 -0.489 20.477 1.00 96.81 281 VAL A O 1
ATOM 2361 N N . LEU A 1 282 ? -16.415 0.151 20.999 1.00 97.31 282 LEU A N 1
ATOM 2362 C CA . LEU A 1 282 ? -15.840 -0.166 19.690 1.00 97.31 282 LEU A CA 1
ATOM 2363 C C . LEU A 1 282 ? -15.945 -1.663 19.381 1.00 97.31 282 LEU A C 1
ATOM 2365 O O . LEU A 1 282 ? -16.390 -2.024 18.297 1.00 97.31 282 LEU A O 1
ATOM 2369 N N . MET A 1 283 ? -15.639 -2.535 20.344 1.00 95.81 283 MET A N 1
ATOM 2370 C CA . MET A 1 283 ? -15.805 -3.981 20.188 1.00 95.81 283 MET A CA 1
ATOM 2371 C C . MET A 1 283 ? -17.250 -4.376 19.888 1.00 95.81 283 MET A C 1
ATOM 2373 O O . MET A 1 283 ? -17.467 -5.242 19.047 1.00 95.81 283 MET A O 1
ATOM 2377 N N . ALA A 1 284 ? -18.232 -3.737 20.526 1.00 95.81 284 ALA A N 1
ATOM 2378 C CA . ALA A 1 284 ? -19.638 -4.013 20.257 1.00 95.81 284 ALA A CA 1
ATOM 2379 C C . ALA A 1 284 ? -20.080 -3.551 18.859 1.00 95.81 284 ALA A C 1
ATOM 2381 O O . ALA A 1 284 ? -20.834 -4.260 18.208 1.00 95.81 284 ALA A O 1
ATOM 2382 N N . VAL A 1 285 ? -19.608 -2.398 18.372 1.00 96.31 285 VAL A N 1
ATOM 2383 C CA . VAL A 1 285 ? -19.936 -1.938 17.007 1.00 96.31 285 VAL A CA 1
ATOM 2384 C C . VAL A 1 285 ? -19.232 -2.774 15.945 1.00 96.31 285 VAL A C 1
ATOM 2386 O O . VAL A 1 285 ? -19.824 -3.108 14.925 1.00 96.31 285 VAL A O 1
ATOM 2389 N N . GLY A 1 286 ? -17.976 -3.139 16.185 1.00 96.06 286 GLY A N 1
ATOM 2390 C CA . GLY A 1 286 ? -17.186 -3.899 15.230 1.00 96.06 286 GLY A CA 1
ATOM 2391 C C . GLY A 1 286 ? -17.452 -5.400 15.230 1.00 96.06 286 GLY A C 1
ATOM 2392 O O . GLY A 1 286 ? -16.650 -6.129 14.668 1.00 96.06 286 GLY A O 1
ATOM 2393 N N . ASN A 1 287 ? -18.509 -5.895 15.869 1.00 94.75 287 ASN A N 1
ATOM 2394 C CA . ASN A 1 287 ? -18.838 -7.318 15.867 1.00 94.75 287 ASN A CA 1
ATOM 2395 C C . ASN A 1 287 ? -20.336 -7.529 15.697 1.00 94.75 287 ASN A C 1
ATOM 2397 O O . ASN A 1 287 ? -21.144 -6.718 16.141 1.00 94.75 287 ASN A O 1
ATOM 2401 N N . ASP A 1 288 ? -20.708 -8.677 15.143 1.00 90.50 288 ASP A N 1
ATOM 2402 C CA . ASP A 1 288 ? -22.084 -9.143 15.218 1.00 90.50 288 ASP A CA 1
ATOM 2403 C C . ASP A 1 288 ? -22.319 -9.865 16.541 1.00 90.50 288 ASP A C 1
ATOM 2405 O O . ASP A 1 288 ? -21.489 -10.653 17.016 1.00 90.50 288 ASP A O 1
ATOM 2409 N N . ARG A 1 289 ? -23.485 -9.608 17.150 1.00 88.31 289 ARG A N 1
ATOM 2410 C CA . ARG A 1 289 ? -23.816 -10.151 18.471 1.00 88.31 289 ARG A CA 1
ATOM 2411 C C . ARG A 1 289 ? -23.640 -11.656 18.520 1.00 88.31 289 ARG A C 1
ATOM 2413 O O . ARG A 1 289 ? -23.183 -12.148 19.541 1.00 88.31 289 ARG A O 1
ATOM 2420 N N . GLU A 1 290 ? -24.021 -12.378 17.468 1.00 87.50 290 GLU A N 1
ATOM 2421 C CA . GLU A 1 290 ? -24.024 -13.846 17.411 1.00 87.50 290 GLU A CA 1
ATOM 2422 C C . GLU A 1 290 ? -22.629 -14.459 17.221 1.00 87.50 290 GLU A C 1
ATOM 2424 O O . GLU A 1 290 ? -22.376 -15.539 17.760 1.00 87.50 290 GLU A O 1
ATOM 2429 N N . ASP A 1 291 ? -21.686 -13.716 16.649 1.00 82.69 291 ASP A N 1
ATOM 2430 C CA . ASP A 1 291 ? -20.310 -14.178 16.431 1.00 82.69 291 ASP A CA 1
ATOM 2431 C C . ASP A 1 291 ? -19.362 -13.768 17.564 1.00 82.69 291 ASP A C 1
ATOM 2433 O O . ASP A 1 291 ? -18.355 -14.427 17.830 1.00 82.69 291 ASP A O 1
ATOM 2437 N N . PHE A 1 292 ? -19.726 -12.736 18.328 1.00 86.31 292 PHE A N 1
ATOM 2438 C CA . PHE A 1 292 ? -18.910 -12.281 19.443 1.00 86.31 292 PHE A CA 1
ATOM 2439 C C . PHE A 1 292 ? -18.925 -13.270 20.617 1.00 86.31 292 PHE A C 1
ATOM 2441 O O . PHE A 1 292 ? -19.979 -13.605 21.165 1.00 86.31 292 PHE A O 1
ATOM 2448 N N . SER A 1 293 ? -17.754 -13.733 21.052 1.00 84.81 293 SER A N 1
ATOM 2449 C CA . SER A 1 293 ? -17.643 -14.783 22.077 1.00 84.81 293 SER A CA 1
ATOM 2450 C C . SER A 1 293 ? -18.191 -14.368 23.451 1.00 84.81 293 SER A C 1
ATOM 2452 O O . SER A 1 293 ? -18.722 -15.205 24.182 1.00 84.81 293 SER A O 1
ATOM 2454 N N . ASN A 1 294 ? -18.120 -13.079 23.797 1.00 89.50 294 ASN A N 1
ATOM 2455 C CA . ASN A 1 294 ? -18.553 -12.556 25.092 1.00 89.50 294 ASN A CA 1
ATOM 2456 C C . ASN A 1 294 ? -19.833 -11.710 24.973 1.00 89.50 294 ASN A C 1
ATOM 2458 O O . ASN A 1 294 ? -19.787 -10.481 24.916 1.00 89.50 294 ASN A O 1
ATOM 2462 N N . LYS A 1 295 ? -20.995 -12.377 24.963 1.00 93.50 295 LYS A N 1
ATOM 2463 C CA . LYS A 1 295 ? -22.309 -11.722 24.799 1.00 93.50 295 LYS A CA 1
ATOM 2464 C C . LYS A 1 295 ? -22.592 -10.656 25.861 1.00 93.50 295 LYS A C 1
ATOM 2466 O O . LYS A 1 295 ? -23.175 -9.630 25.542 1.00 93.50 295 LYS A O 1
ATOM 2471 N N . GLU A 1 296 ? -22.158 -10.870 27.104 1.00 93.25 296 GLU A N 1
ATOM 2472 C CA . GLU A 1 296 ? -22.358 -9.900 28.189 1.00 93.25 296 GLU A CA 1
ATOM 2473 C C . GLU A 1 296 ? -21.591 -8.598 27.930 1.00 93.25 296 GLU A C 1
ATOM 2475 O O . GLU A 1 296 ? -22.124 -7.506 28.137 1.00 93.25 296 GLU A O 1
ATOM 2480 N N . LEU A 1 297 ? -20.354 -8.710 27.437 1.00 92.56 297 LEU A N 1
ATOM 2481 C CA . LEU A 1 297 ? -19.530 -7.558 27.082 1.00 92.56 297 LEU A CA 1
ATOM 2482 C C . LEU A 1 297 ? -20.101 -6.813 25.869 1.00 92.56 297 LEU A C 1
ATOM 2484 O O . LEU A 1 297 ? -20.147 -5.584 25.885 1.00 92.56 297 LEU A O 1
ATOM 2488 N N . PHE A 1 298 ? -20.597 -7.546 24.868 1.00 95.12 298 PHE A N 1
ATOM 2489 C CA . PHE A 1 298 ? -21.312 -6.965 23.730 1.00 95.12 298 PHE A CA 1
ATOM 2490 C C . PHE A 1 298 ? -22.547 -6.182 24.184 1.00 95.12 298 PHE A C 1
ATOM 2492 O O . PHE A 1 298 ? -22.694 -5.003 23.863 1.00 95.12 298 PHE A O 1
ATOM 2499 N N . ASP A 1 299 ? -23.413 -6.811 24.984 1.00 95.00 299 ASP A N 1
ATOM 2500 C CA . ASP A 1 299 ? -24.652 -6.201 25.468 1.00 95.00 299 ASP A CA 1
ATOM 2501 C C . ASP A 1 299 ? -24.349 -4.960 26.336 1.00 95.00 299 ASP A C 1
ATOM 2503 O O . ASP A 1 299 ? -25.061 -3.953 26.266 1.00 95.00 299 ASP A O 1
ATOM 2507 N N . TYR A 1 300 ? -23.255 -4.975 27.108 1.00 94.62 300 TYR A N 1
ATOM 2508 C CA . TYR A 1 300 ? -22.776 -3.803 27.846 1.00 94.62 300 TYR A CA 1
ATOM 2509 C C . TYR A 1 300 ? -22.273 -2.681 26.920 1.00 94.62 300 TYR A C 1
ATOM 2511 O O . TYR A 1 300 ? -22.648 -1.524 27.123 1.00 94.62 300 TYR A O 1
ATOM 2519 N N . GLY A 1 301 ? -21.491 -2.996 25.884 1.00 95.31 301 GLY A N 1
ATOM 2520 C CA . GLY A 1 301 ? -21.041 -2.018 24.887 1.00 95.31 301 GLY A CA 1
ATOM 2521 C C . GLY A 1 301 ? -22.203 -1.382 24.126 1.00 95.31 301 GLY A C 1
ATOM 2522 O O . GLY A 1 301 ? -22.292 -0.156 24.048 1.00 95.31 301 GLY A O 1
ATOM 2523 N N . MET A 1 302 ? -23.172 -2.187 23.683 1.00 95.31 302 MET A N 1
ATOM 2524 C CA . MET A 1 302 ? -24.393 -1.688 23.044 1.00 95.31 302 MET A CA 1
ATOM 2525 C C . MET A 1 302 ? -25.246 -0.849 23.993 1.00 95.31 302 MET A C 1
ATOM 2527 O O . MET A 1 302 ? -25.844 0.148 23.582 1.00 95.31 302 MET A O 1
ATOM 2531 N N . LYS A 1 303 ? -25.294 -1.196 25.282 1.00 94.75 303 LYS A N 1
ATOM 2532 C CA . LYS A 1 303 ? -25.947 -0.355 26.286 1.00 94.75 303 LYS A CA 1
ATOM 2533 C C . LYS A 1 303 ? -25.264 1.010 26.379 1.00 94.75 303 LYS A C 1
ATOM 2535 O O . LYS A 1 303 ? -25.963 2.018 26.323 1.00 94.75 303 LYS A O 1
ATOM 2540 N N . LEU A 1 304 ? -23.935 1.060 26.484 1.00 93.62 304 LEU A N 1
ATOM 2541 C CA . LEU A 1 304 ? -23.179 2.317 26.526 1.00 93.62 304 LEU A CA 1
ATOM 2542 C C . LEU A 1 304 ? -23.390 3.161 25.259 1.00 93.62 304 LEU A C 1
ATOM 2544 O O . LEU A 1 304 ? -23.653 4.358 25.372 1.00 93.62 304 LEU A O 1
ATOM 2548 N N . LEU A 1 305 ? -23.361 2.536 24.078 1.00 94.50 305 LEU A N 1
ATOM 2549 C CA . LEU A 1 305 ? -23.614 3.191 22.790 1.00 94.50 305 LEU A CA 1
ATOM 2550 C C . LEU A 1 305 ? -25.002 3.857 22.736 1.00 94.50 305 LEU A C 1
ATOM 2552 O O . LEU A 1 305 ? -25.170 4.925 22.155 1.00 94.50 305 LEU A O 1
ATOM 2556 N N . ASN A 1 306 ? -26.008 3.258 23.375 1.00 91.00 306 ASN A N 1
ATOM 2557 C CA . ASN A 1 306 ? -27.373 3.787 23.389 1.00 91.00 306 ASN A CA 1
ATOM 2558 C C . ASN A 1 306 ? -27.666 4.733 24.574 1.00 91.00 306 ASN A C 1
ATOM 2560 O O . ASN A 1 306 ? -28.741 5.324 24.631 1.00 91.00 306 ASN A O 1
ATOM 2564 N N . MET A 1 307 ? -26.739 4.919 25.524 1.00 78.50 307 MET A N 1
ATOM 2565 C CA . MET A 1 307 ? -26.991 5.685 26.757 1.00 78.50 307 MET A CA 1
ATOM 2566 C C . MET A 1 307 ? -27.032 7.211 26.579 1.00 78.50 307 MET A C 1
ATOM 2568 O O . MET A 1 307 ? -27.449 7.912 27.506 1.00 78.50 307 MET A O 1
ATOM 2572 N N . THR A 1 308 ? -26.596 7.751 25.440 1.00 61.25 308 THR A N 1
ATOM 2573 C CA . THR A 1 308 ? -26.520 9.208 25.223 1.00 61.25 308 THR A CA 1
ATOM 2574 C C . THR A 1 308 ? -27.469 9.723 24.138 1.00 61.25 308 THR A C 1
ATOM 2576 O O . THR A 1 308 ? -27.792 10.913 24.148 1.00 61.25 308 THR A O 1
ATOM 2579 N N . VAL A 1 309 ? -28.028 8.858 23.285 1.00 53.59 309 VAL A N 1
ATOM 2580 C CA . VAL A 1 309 ? -29.107 9.242 22.366 1.00 53.59 309 VAL A CA 1
ATOM 2581 C C . VAL A 1 309 ? -30.408 9.317 23.162 1.00 53.59 309 VAL A C 1
ATOM 2583 O O . VAL A 1 309 ? -31.156 8.350 23.265 1.00 53.59 309 VAL A O 1
ATOM 2586 N N . LYS A 1 310 ? -30.697 10.477 23.764 1.00 46.62 310 LYS A N 1
ATOM 2587 C CA . LYS A 1 310 ? -32.088 10.793 24.103 1.00 46.62 310 LYS A CA 1
ATOM 2588 C C . LYS A 1 310 ? -32.870 10.714 22.799 1.00 46.62 310 LYS A C 1
ATOM 2590 O O . LYS A 1 310 ? -32.606 11.509 21.898 1.00 46.62 310 LYS A O 1
ATOM 2595 N N . GLU A 1 311 ? -33.795 9.764 22.719 1.00 40.62 311 GLU A N 1
ATOM 2596 C CA . GLU A 1 311 ? -34.837 9.730 21.700 1.00 40.62 311 GLU A CA 1
ATOM 2597 C C . GLU A 1 311 ? -35.385 11.153 21.564 1.00 40.62 311 GLU A C 1
ATOM 2599 O O . GLU A 1 311 ? -35.983 11.703 22.496 1.00 40.62 311 GLU A O 1
ATOM 2604 N N . LYS A 1 312 ? -35.099 11.803 20.433 1.00 33.44 312 LYS A N 1
ATOM 2605 C CA . LYS A 1 312 ? -35.888 12.957 20.017 1.00 33.44 312 LYS A CA 1
ATOM 2606 C C . LYS A 1 312 ? -37.261 12.385 19.679 1.00 33.44 312 LYS A C 1
ATOM 2608 O O . LYS A 1 312 ? -37.457 11.895 18.572 1.00 33.44 312 LYS A O 1
ATOM 2613 N N . ALA A 1 313 ? -38.122 12.352 20.692 1.00 33.66 313 ALA A N 1
ATOM 2614 C CA . ALA A 1 313 ? -39.548 12.095 20.561 1.00 33.66 313 ALA A CA 1
ATOM 2615 C C . ALA A 1 313 ? -40.214 13.167 19.692 1.00 33.66 313 ALA A C 1
ATOM 2617 O O . ALA A 1 313 ? -39.778 14.344 19.777 1.00 33.66 313 ALA A O 1
#

Foldseek 3Di:
DDLLVVLVVLVCVLCVVVCPDPPQDKDKDAQDKFWAQQPQRDTDRPAFPLPDPCTPNRPRIDTDGFGMKIDRVDRDIATEHADCDDDDGRRYQYHPDPVSSVVVSVVVSVVVVVVVVVVVVVVVLVVVLLVLLLVLLVVCLVQAVLLVPPDSPDDQEDEELAADADPVRDGDPVDQWDWDDDDPDTHIYGHNCPPDVVLSSLRSQLNVQLVSCVVSVFARDLQALLSCLSCVVVVSDRDDHHDPVRVVLNVLLVVLLVVLVVVCVVVVHPPCPSSVLNNLLSRLSGDDCVPDPDNVSNVSSVCSSVVPPPPPD

pLDDT: mean 88.26, std 10.95, range [33.44, 98.31]

Secondary structure (DSSP, 8-state):
--HHHHHHHHHHHHHGGG--STT---EEEES-EEEEETTT--B-SSS--TT-TTGGG-TTEEEEE-SEEEE-SSS-EEEEE--SS----TTEEE--SHHHHHHHHHHHHHHHHHHHHHHHHHHHHHHHHHHHHHHHHHHHHHH-GGGTT---SS--EEE-SSPPB-TTS-B-TT--EEEEEETTEEEEEE-STTS-HHHHHHHHHHHHHHHHHHHTT---STT-HHHHHHHHHTT---SSPPPHHHHHHHHHHHHHHHHHHHHHHHTTPPTTHHHHHHHHHHHHHTS-TTT-S-HHHHHHHHHHHHSS-----

Mean predicted aligned error: 9.03 Å

Solvent-accessible surface area (backbone atoms only — not comparable to full-atom values): 17644 Å² total; per-residue (Å²): 134,53,73,69,55,54,48,53,53,50,51,48,68,65,48,54,86,66,50,82,53,101,79,52,50,72,46,75,49,65,68,43,76,39,29,27,30,67,84,83,15,49,78,37,68,91,52,64,47,88,90,43,99,41,43,97,67,49,87,48,59,38,85,39,82,29,50,36,36,40,36,51,85,67,90,59,68,48,35,30,35,79,41,96,68,75,77,94,50,64,59,54,48,71,36,71,49,70,65,55,44,51,56,49,51,54,51,51,51,51,51,54,51,51,52,55,51,50,55,52,51,48,55,52,52,51,51,53,52,52,50,52,50,29,55,54,45,47,52,48,28,75,71,33,77,80,35,54,88,62,72,49,90,70,66,56,68,45,82,31,78,50,66,34,62,48,98,85,68,46,81,32,89,84,49,45,53,43,67,48,75,58,95,92,45,65,39,33,38,35,27,37,47,76,78,44,68,66,63,36,51,22,37,51,49,37,36,47,49,34,49,54,27,46,77,56,71,29,55,45,48,60,40,32,28,50,39,46,51,52,20,64,76,65,66,20,61,63,89,47,77,53,51,76,68,33,44,57,51,31,61,34,48,73,52,37,50,59,51,46,49,51,50,35,62,76,66,66,53,61,92,61,53,50,58,56,53,48,47,35,32,49,54,28,66,16,38,53,73,88,77,42,90,54,53,69,55,34,55,50,12,50,48,57,49,54,69,69,65,72,78,85,123

Nearest PDB structures (foldseek):
  8ap6-assembly1_C1  TM=3.710E-01  e=3.619E+00  Trypanosoma brucei brucei

Sequence (313 aa):
MSLKQECIDIINLITEPLKKDEYDLYETETNSIRDICELTGEDVTYGDCFECEYYEHCPYKKHVKVDVSFWDYSDFQRNYVFAKKPSVNKGIHYINNRKQLMDEMSQFKKEIEQYKDYYAEFGEKYSDFMEYAKEFGEKLREEYSFFENMSTDILPIVFHTDFAKDSEGKTNYAKRGNFTSIGKQNMINVYYCMDDVEDTKRNIRHELLHYFLYMSGMKYLDEDAIFHYLCGIYDAHAYKEMGEEEQGLYDKLVFVIPELE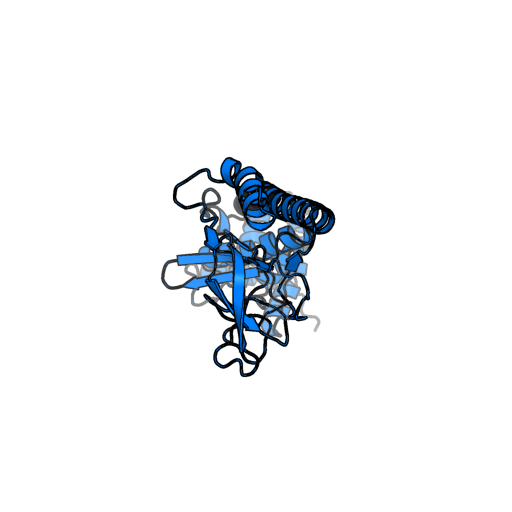KKCKELNCKDGAFNANRDVVLMAVGNDREDFSNKELFDYGMKLLNMTVKEKA

Radius of gyration: 28.69 Å; Cα contacts (8 Å, |Δi|>4): 417; chains: 1; bounding box: 76×34×84 Å